Protein AF-A0A5B8UBQ8-F1 (afdb_monomer)

Structure (mmCIF, N/CA/C/O backbone):
data_AF-A0A5B8UBQ8-F1
#
_entry.id   AF-A0A5B8UBQ8-F1
#
loop_
_atom_site.group_PDB
_atom_site.id
_atom_site.type_symbol
_atom_site.label_atom_id
_atom_site.label_alt_id
_atom_site.label_comp_id
_atom_site.label_asym_id
_atom_site.label_entity_id
_atom_site.label_seq_id
_atom_site.pdbx_PDB_ins_code
_atom_site.Cartn_x
_atom_site.Cartn_y
_atom_site.Cartn_z
_atom_site.occupancy
_atom_site.B_iso_or_equiv
_atom_site.auth_seq_id
_atom_site.auth_comp_id
_atom_site.auth_asym_id
_atom_site.auth_atom_id
_atom_site.pdbx_PDB_model_num
ATOM 1 N N . MET A 1 1 ? -2.231 18.089 6.784 1.00 56.22 1 MET A N 1
ATOM 2 C CA . MET A 1 1 ? -1.767 16.690 6.698 1.00 56.22 1 MET A CA 1
ATOM 3 C C . MET A 1 1 ? -2.978 15.831 6.429 1.00 56.22 1 MET A C 1
ATOM 5 O O . MET A 1 1 ? -4.017 16.119 7.015 1.00 56.22 1 MET A O 1
ATOM 9 N N . LEU A 1 2 ? -2.868 14.848 5.535 1.00 73.56 2 LEU A N 1
ATOM 10 C CA . LEU A 1 2 ? -3.878 13.795 5.483 1.00 73.56 2 LEU A CA 1
ATOM 11 C C . LEU A 1 2 ? -3.864 13.076 6.837 1.00 73.56 2 LEU A C 1
ATOM 13 O O . LEU A 1 2 ? -2.796 12.926 7.432 1.00 73.56 2 LEU A O 1
ATOM 17 N N . GLY A 1 3 ? -5.040 12.718 7.347 1.00 85.25 3 GLY A N 1
ATOM 18 C CA . GLY A 1 3 ? -5.133 11.847 8.515 1.00 85.25 3 GLY A CA 1
ATOM 19 C C . GLY A 1 3 ? -4.567 10.450 8.217 1.00 85.25 3 GLY A C 1
ATOM 20 O O . GLY A 1 3 ? -4.077 10.203 7.111 1.00 85.25 3 GLY A O 1
ATOM 21 N N . PRO A 1 4 ? -4.642 9.522 9.182 1.00 91.94 4 PRO A N 1
ATOM 22 C CA . PRO A 1 4 ? -4.200 8.149 8.976 1.00 91.94 4 PRO A CA 1
ATOM 23 C C . PRO A 1 4 ? -4.944 7.517 7.795 1.00 91.94 4 PRO A C 1
ATOM 25 O O . PRO A 1 4 ? -6.136 7.761 7.600 1.00 91.94 4 PRO A O 1
ATOM 28 N N . SER A 1 5 ? -4.251 6.680 7.024 1.00 93.44 5 SER A N 1
ATOM 29 C CA . SER A 1 5 ? -4.902 5.872 5.987 1.00 93.44 5 SER A CA 1
ATOM 30 C C . SER A 1 5 ? -5.742 4.791 6.656 1.00 93.44 5 SER A C 1
ATOM 32 O O . SER A 1 5 ? -5.226 4.079 7.513 1.00 93.44 5 SER A O 1
ATOM 34 N N . VAL A 1 6 ? -7.010 4.638 6.278 1.00 95.50 6 VAL A N 1
ATOM 35 C CA . VAL A 1 6 ? -7.909 3.641 6.880 1.00 95.50 6 VAL A CA 1
ATOM 36 C C . VAL A 1 6 ? -8.274 2.586 5.852 1.00 95.50 6 VAL A C 1
ATOM 38 O O . VAL A 1 6 ? -9.043 2.844 4.940 1.00 95.50 6 VAL A O 1
ATOM 41 N N . LEU A 1 7 ? -7.752 1.375 6.005 1.00 95.50 7 LEU A N 1
ATOM 42 C CA . LEU A 1 7 ? -8.061 0.248 5.138 1.00 95.50 7 LEU A CA 1
ATOM 43 C C . LEU A 1 7 ? -9.090 -0.674 5.799 1.00 95.50 7 LEU A C 1
ATOM 45 O O . LEU A 1 7 ? -8.796 -1.364 6.779 1.00 95.50 7 LEU A O 1
ATOM 49 N N . ARG A 1 8 ? -10.287 -0.713 5.208 1.00 95.75 8 ARG A N 1
ATOM 50 C CA . ARG A 1 8 ? -11.400 -1.563 5.640 1.00 95.75 8 ARG A CA 1
ATOM 51 C C . ARG A 1 8 ? -11.392 -2.882 4.887 1.00 95.75 8 ARG A C 1
ATOM 53 O O . ARG A 1 8 ? -11.353 -2.931 3.659 1.00 95.75 8 ARG A O 1
ATOM 60 N N . LEU A 1 9 ? -11.443 -3.972 5.634 1.00 95.31 9 LEU A N 1
ATOM 61 C CA . LEU A 1 9 ? -11.345 -5.335 5.136 1.00 95.31 9 LEU A CA 1
ATOM 62 C C . LEU A 1 9 ? -12.612 -6.107 5.506 1.00 95.31 9 LEU A C 1
ATOM 64 O O . LEU A 1 9 ? -13.351 -5.744 6.417 1.00 95.31 9 LEU A O 1
ATOM 68 N N . ALA A 1 10 ? -12.919 -7.164 4.757 1.00 94.62 10 ALA A N 1
ATOM 69 C CA . ALA A 1 10 ? -14.226 -7.809 4.896 1.00 94.62 10 ALA A CA 1
ATOM 70 C C . ALA A 1 10 ? -14.426 -8.512 6.249 1.00 94.62 10 ALA A C 1
ATOM 72 O O . ALA A 1 10 ? -15.560 -8.598 6.711 1.00 94.62 10 ALA A O 1
ATOM 73 N N . ASP A 1 11 ? -13.347 -9.024 6.845 1.00 95.62 11 ASP A N 1
ATOM 74 C CA . ASP A 1 11 ? -13.364 -9.884 8.028 1.00 95.62 11 ASP A CA 1
ATOM 75 C C . ASP A 1 11 ? -12.018 -9.812 8.792 1.00 95.62 11 ASP A C 1
ATOM 77 O O . ASP A 1 11 ? -11.018 -9.366 8.213 1.00 95.62 11 ASP A O 1
ATOM 81 N N . PRO A 1 12 ? -11.964 -10.255 10.066 1.00 97.38 12 PRO A N 1
ATOM 82 C CA . PRO A 1 12 ? -10.734 -10.256 10.863 1.00 97.38 12 PRO A CA 1
ATOM 83 C C . PRO A 1 12 ? -9.577 -11.033 10.227 1.00 97.38 12 PRO A C 1
ATOM 85 O O . PRO A 1 12 ? -8.436 -10.583 10.257 1.00 97.38 12 PRO A O 1
ATOM 88 N N . ALA A 1 13 ? -9.858 -12.172 9.587 1.00 96.38 13 ALA A N 1
ATOM 89 C CA . ALA A 1 13 ? -8.813 -12.999 8.991 1.00 96.38 13 ALA A CA 1
ATOM 90 C C . ALA A 1 13 ? -8.113 -12.283 7.823 1.00 96.38 13 ALA A C 1
ATOM 92 O O . ALA A 1 13 ? -6.918 -12.471 7.601 1.00 96.38 13 ALA A O 1
ATOM 93 N N . ARG A 1 14 ? -8.828 -11.435 7.070 1.00 95.44 14 ARG A N 1
ATOM 94 C CA . ARG A 1 14 ? -8.210 -10.547 6.071 1.00 95.44 14 ARG A CA 1
ATOM 95 C C . ARG A 1 14 ? -7.325 -9.487 6.705 1.00 95.44 14 ARG A C 1
ATOM 97 O O . ARG A 1 14 ? -6.279 -9.194 6.136 1.00 95.44 14 ARG A O 1
ATOM 104 N N . VAL A 1 15 ? -7.732 -8.922 7.842 1.00 97.62 15 VAL A N 1
ATOM 105 C CA . VAL A 1 15 ? -6.916 -7.944 8.576 1.00 97.62 15 VAL A CA 1
ATOM 106 C C . VAL A 1 15 ? -5.569 -8.553 8.950 1.00 97.62 15 VAL A C 1
ATOM 108 O O . VAL A 1 15 ? -4.537 -7.960 8.637 1.00 97.62 15 VAL A O 1
ATOM 111 N N . ASP A 1 16 ? -5.570 -9.761 9.513 1.00 97.50 16 ASP A N 1
ATOM 112 C CA . ASP A 1 16 ? -4.331 -10.456 9.869 1.00 97.50 16 ASP A CA 1
ATOM 113 C C . ASP A 1 16 ? -3.487 -10.800 8.628 1.00 97.50 16 ASP A C 1
ATOM 115 O O . ASP A 1 16 ? -2.294 -10.511 8.610 1.00 97.50 16 ASP A O 1
ATOM 119 N N . ARG A 1 17 ? -4.091 -11.289 7.531 1.00 96.25 17 ARG A N 1
ATOM 120 C CA . ARG A 1 17 ? -3.347 -11.562 6.282 1.00 96.25 17 ARG A CA 1
ATOM 121 C C . ARG A 1 17 ? -2.678 -10.322 5.689 1.00 96.25 17 ARG A C 1
ATOM 123 O O . ARG A 1 17 ? -1.547 -10.406 5.213 1.00 96.25 17 ARG A O 1
ATOM 130 N N . VAL A 1 18 ? -3.369 -9.180 5.674 1.00 97.06 18 VAL A N 1
ATOM 131 C CA . VAL A 1 18 ? -2.798 -7.915 5.182 1.00 97.06 18 VAL A CA 1
ATOM 132 C C . VAL A 1 18 ? -1.672 -7.448 6.097 1.00 97.06 18 VAL A C 1
ATOM 134 O O . VAL A 1 18 ? -0.618 -7.055 5.599 1.00 97.06 18 VAL A O 1
ATOM 137 N N . LEU A 1 19 ? -1.863 -7.531 7.417 1.00 98.00 19 LEU A N 1
ATOM 138 C CA . LEU A 1 19 ? -0.825 -7.206 8.390 1.00 98.00 19 LEU A CA 1
ATOM 139 C C . LEU A 1 19 ? 0.425 -8.070 8.176 1.00 98.00 19 LEU A C 1
ATOM 141 O O . LEU A 1 19 ? 1.527 -7.532 8.073 1.00 98.00 19 LEU A O 1
ATOM 145 N N . ASP A 1 20 ? 0.262 -9.385 8.045 1.00 97.00 20 ASP A N 1
ATOM 146 C CA . ASP A 1 20 ? 1.367 -10.317 7.823 1.00 97.00 20 ASP A CA 1
ATOM 147 C C . ASP A 1 20 ? 2.103 -10.028 6.514 1.00 97.00 20 ASP A C 1
ATOM 149 O O . ASP A 1 20 ? 3.336 -10.004 6.496 1.00 97.00 20 ASP A O 1
ATOM 153 N N . ALA A 1 21 ? 1.371 -9.736 5.435 1.00 96.00 21 ALA A N 1
ATOM 154 C CA . ALA A 1 21 ? 1.963 -9.373 4.152 1.00 96.00 21 ALA A CA 1
ATOM 155 C C . ALA A 1 21 ? 2.787 -8.076 4.241 1.00 96.00 21 ALA A C 1
ATOM 157 O O . ALA A 1 21 ? 3.903 -8.025 3.722 1.00 96.00 21 ALA A O 1
ATOM 158 N N . ILE A 1 22 ? 2.289 -7.055 4.951 1.00 97.31 22 ILE A N 1
ATOM 159 C CA . ILE A 1 22 ? 3.035 -5.813 5.202 1.00 97.31 22 ILE A CA 1
ATOM 160 C C . ILE A 1 22 ? 4.299 -6.111 6.017 1.00 97.31 22 ILE A C 1
ATOM 162 O O . ILE A 1 22 ? 5.394 -5.697 5.640 1.00 97.31 22 ILE A O 1
ATOM 166 N N . LEU A 1 23 ? 4.188 -6.858 7.117 1.00 96.88 23 LEU A N 1
ATOM 167 C CA . LEU A 1 23 ? 5.336 -7.169 7.970 1.00 96.88 23 LEU A CA 1
ATOM 168 C C . LEU A 1 23 ? 6.384 -8.029 7.247 1.00 96.88 23 LEU A C 1
ATOM 170 O O . LEU A 1 23 ? 7.581 -7.846 7.479 1.00 96.88 23 LEU A O 1
ATOM 174 N N . ALA A 1 24 ? 5.962 -8.951 6.380 1.00 94.94 24 ALA A N 1
ATOM 175 C CA . ALA A 1 24 ? 6.855 -9.743 5.541 1.00 94.94 24 ALA A CA 1
ATOM 176 C C . ALA A 1 24 ? 7.592 -8.866 4.516 1.00 94.94 24 ALA A C 1
ATOM 178 O O . ALA A 1 24 ? 8.810 -8.990 4.371 1.00 94.94 24 ALA A O 1
ATOM 179 N N . ASP A 1 25 ? 6.884 -7.932 3.872 1.00 95.62 25 ASP A N 1
ATOM 180 C CA . ASP A 1 25 ? 7.473 -6.943 2.967 1.00 95.62 25 ASP A CA 1
ATOM 181 C C . ASP A 1 25 ? 8.546 -6.100 3.678 1.00 95.62 25 ASP A C 1
ATOM 183 O O . ASP A 1 25 ? 9.685 -6.015 3.211 1.00 95.62 25 ASP A O 1
ATOM 187 N N . ARG A 1 26 ? 8.253 -5.576 4.878 1.00 95.19 26 ARG A N 1
ATOM 188 C CA . ARG A 1 26 ? 9.229 -4.799 5.667 1.00 95.19 26 ARG A CA 1
ATOM 189 C C . ARG A 1 26 ? 10.459 -5.613 6.059 1.00 95.19 26 ARG A C 1
ATOM 191 O O . ARG A 1 26 ? 11.580 -5.129 5.891 1.00 95.19 26 ARG A O 1
ATOM 198 N N . ARG A 1 27 ? 10.270 -6.853 6.531 1.00 95.06 27 ARG A N 1
ATOM 199 C CA . ARG A 1 27 ? 11.381 -7.764 6.868 1.00 95.06 27 ARG A CA 1
ATOM 200 C C . ARG A 1 27 ? 12.273 -8.028 5.662 1.00 95.06 27 ARG A C 1
ATOM 202 O O . ARG A 1 27 ? 13.492 -8.017 5.802 1.00 95.06 27 ARG A O 1
ATOM 209 N N . ARG A 1 28 ? 11.678 -8.240 4.486 1.00 93.19 28 ARG A N 1
ATOM 210 C CA . ARG A 1 28 ? 12.416 -8.470 3.240 1.00 93.19 28 ARG A CA 1
ATOM 211 C C . ARG A 1 28 ? 13.191 -7.229 2.805 1.00 93.19 28 ARG A C 1
ATOM 213 O O . ARG A 1 28 ? 14.340 -7.350 2.391 1.00 93.19 28 ARG A O 1
ATOM 220 N N . ALA A 1 29 ? 12.574 -6.055 2.894 1.00 92.06 29 ALA A N 1
ATOM 221 C CA . ALA A 1 29 ? 13.181 -4.809 2.450 1.00 92.06 29 ALA A CA 1
ATOM 222 C C . ALA A 1 29 ? 14.359 -4.377 3.329 1.00 92.06 29 ALA A C 1
ATOM 224 O O . ALA A 1 29 ? 15.362 -3.885 2.810 1.00 92.06 29 ALA A O 1
ATOM 225 N N . ARG A 1 30 ? 14.223 -4.520 4.655 1.00 90.69 30 ARG A N 1
ATOM 226 C CA . ARG A 1 30 ? 15.191 -4.020 5.641 1.00 90.69 30 ARG A CA 1
ATOM 227 C C . ARG A 1 30 ? 15.284 -4.938 6.875 1.00 90.69 30 ARG A C 1
ATOM 229 O O . ARG A 1 30 ? 14.778 -4.574 7.936 1.00 90.69 30 ARG A O 1
ATOM 236 N N . PRO A 1 31 ? 15.984 -6.086 6.792 1.00 89.50 31 PRO A N 1
ATOM 237 C CA . PRO A 1 31 ? 16.048 -7.068 7.884 1.00 89.50 31 PRO A CA 1
ATOM 238 C C . PRO A 1 31 ? 16.602 -6.528 9.212 1.00 89.50 31 PRO A C 1
ATOM 240 O O . PRO A 1 31 ? 16.264 -7.042 10.272 1.00 89.50 31 PRO A O 1
ATOM 243 N N . ALA A 1 32 ? 17.462 -5.505 9.155 1.00 89.62 32 ALA A N 1
ATOM 244 C CA . ALA A 1 32 ? 18.087 -4.894 10.327 1.00 89.62 32 ALA A CA 1
ATOM 245 C C . ALA A 1 32 ? 17.299 -3.703 10.906 1.00 89.62 32 ALA A C 1
ATOM 247 O O . ALA A 1 32 ? 17.667 -3.186 11.960 1.00 89.62 32 ALA A O 1
ATOM 248 N N . HIS A 1 33 ? 16.246 -3.234 10.228 1.00 87.50 33 HIS A N 1
ATOM 249 C CA . HIS A 1 33 ? 15.460 -2.100 10.710 1.00 87.50 33 HIS A CA 1
ATOM 250 C C . HIS A 1 33 ? 14.333 -2.558 11.642 1.00 87.50 33 HIS A C 1
ATOM 252 O O . HIS A 1 33 ? 13.772 -3.638 11.448 1.00 87.50 33 HIS A O 1
ATOM 258 N N . PRO A 1 34 ? 13.944 -1.718 12.620 1.00 91.88 34 PRO A N 1
ATOM 259 C CA . PRO A 1 34 ? 12.741 -1.955 13.399 1.00 91.88 34 PRO A CA 1
ATOM 260 C C . PRO A 1 34 ? 11.520 -2.098 12.489 1.00 91.88 34 PRO A C 1
ATOM 262 O O . PRO A 1 34 ? 11.338 -1.322 11.547 1.00 91.88 34 PRO A O 1
ATOM 265 N N . LEU A 1 35 ? 10.680 -3.083 12.797 1.00 95.19 35 LEU A N 1
ATOM 266 C CA . LEU A 1 35 ? 9.386 -3.256 12.147 1.00 95.19 35 LEU A CA 1
ATOM 267 C C . LEU A 1 35 ? 8.414 -2.133 12.536 1.00 95.19 35 LEU A C 1
ATOM 269 O O . LEU A 1 35 ? 8.645 -1.443 13.536 1.00 95.19 35 LEU A O 1
ATOM 273 N N . PRO A 1 36 ? 7.321 -1.957 11.769 1.00 95.56 36 PRO A N 1
ATOM 274 C CA . PRO A 1 36 ? 6.241 -1.063 12.155 1.00 95.56 36 PRO A CA 1
ATOM 275 C C . PRO A 1 36 ? 5.769 -1.355 13.575 1.00 95.56 36 PRO A C 1
ATOM 277 O O . PRO A 1 36 ? 5.657 -2.514 13.984 1.00 95.56 36 PRO A O 1
ATOM 280 N N . VAL A 1 37 ? 5.468 -0.298 14.322 1.00 96.75 37 VAL A N 1
ATOM 281 C CA . VAL A 1 37 ? 4.839 -0.462 15.627 1.00 96.75 37 VAL A CA 1
ATOM 282 C C . VAL A 1 37 ? 3.381 -0.829 15.398 1.00 96.75 37 VAL A C 1
ATOM 284 O O . VAL A 1 37 ? 2.644 -0.067 14.779 1.00 96.75 37 VAL A O 1
ATOM 287 N N . VAL A 1 38 ? 2.968 -1.995 15.894 1.00 96.56 38 VAL A N 1
ATOM 288 C CA . VAL A 1 38 ? 1.590 -2.479 15.770 1.00 96.56 38 VAL A CA 1
ATOM 289 C C . VAL A 1 38 ? 0.845 -2.234 17.077 1.00 96.56 38 VAL A C 1
ATOM 291 O O . VAL A 1 38 ? 1.300 -2.643 18.143 1.00 96.56 38 VAL A O 1
ATOM 294 N N . VAL A 1 39 ? -0.311 -1.579 16.992 1.00 95.50 39 VAL A N 1
ATOM 295 C CA . VAL A 1 39 ? -1.204 -1.305 18.121 1.00 95.50 39 VAL A CA 1
ATOM 296 C C . VAL A 1 39 ? -2.549 -1.968 17.859 1.00 95.50 39 VAL A C 1
ATOM 298 O O . VAL A 1 39 ? -3.286 -1.543 16.973 1.00 95.50 39 VAL A O 1
ATOM 301 N N . ARG A 1 40 ? -2.890 -2.996 18.638 1.00 95.81 40 ARG A N 1
ATOM 302 C CA . ARG A 1 40 ? -4.233 -3.591 18.635 1.00 95.81 40 ARG A CA 1
ATOM 303 C C . ARG A 1 40 ? -5.130 -2.830 19.611 1.00 95.81 40 ARG A C 1
ATOM 305 O O . ARG A 1 40 ? -4.713 -2.541 20.734 1.00 95.81 40 ARG A O 1
ATOM 312 N N . LEU A 1 41 ? -6.330 -2.462 19.160 1.00 93.56 41 LEU A N 1
ATOM 313 C CA . LEU A 1 41 ? -7.315 -1.768 19.989 1.00 93.56 41 LEU A CA 1
ATOM 314 C C . LEU A 1 41 ? -8.154 -2.759 20.797 1.00 93.56 41 LEU A C 1
ATOM 316 O O . LEU A 1 41 ? -8.756 -3.691 20.248 1.00 93.56 41 LEU A O 1
ATOM 320 N N . ASP A 1 42 ? -8.264 -2.497 22.096 1.00 92.06 42 ASP A N 1
ATOM 321 C CA . ASP A 1 42 ? -9.282 -3.116 22.935 1.00 92.06 42 ASP A CA 1
ATOM 322 C C . ASP A 1 42 ? -10.663 -2.435 22.729 1.00 92.06 42 ASP A C 1
ATOM 324 O O . ASP A 1 42 ? -10.756 -1.384 22.081 1.00 92.06 42 ASP A O 1
ATOM 328 N N . PRO A 1 43 ? -11.767 -2.995 23.266 1.00 91.25 43 PRO A N 1
ATOM 329 C CA . PRO A 1 43 ? -13.099 -2.393 23.130 1.00 91.25 43 PRO A CA 1
ATOM 330 C C . PRO A 1 43 ? -13.241 -1.016 23.804 1.00 91.25 43 PRO A C 1
ATOM 332 O O . PRO A 1 43 ? -14.208 -0.301 23.557 1.00 91.25 43 PRO A O 1
ATOM 335 N N . ARG A 1 44 ? -12.306 -0.632 24.681 1.00 87.75 44 ARG A N 1
ATOM 336 C CA . ARG A 1 44 ? -12.284 0.664 25.375 1.00 87.75 44 ARG A CA 1
ATOM 337 C C . ARG A 1 44 ? -11.476 1.714 24.606 1.00 87.75 44 ARG A C 1
ATOM 339 O O . ARG A 1 44 ? -11.407 2.857 25.050 1.00 87.75 44 ARG A O 1
ATOM 346 N N . GLY A 1 45 ? -10.860 1.346 23.480 1.00 81.69 45 GLY A N 1
ATOM 347 C CA . GLY A 1 45 ? -9.972 2.218 22.709 1.00 81.69 45 GLY A CA 1
ATOM 348 C C . GLY A 1 45 ? -8.630 2.454 23.383 1.00 81.69 45 GLY A C 1
ATOM 349 O O . GLY A 1 45 ? -7.890 3.356 22.986 1.00 81.69 45 GLY A O 1
ATOM 350 N N . VAL A 1 46 ? -8.310 1.643 24.389 1.00 81.25 46 VAL A N 1
ATOM 351 C CA . VAL A 1 46 ? -7.000 1.629 25.015 1.00 81.25 46 VAL A CA 1
ATOM 352 C C . VAL A 1 46 ? -6.147 0.616 24.249 1.00 81.25 46 VAL A C 1
ATOM 354 O O . VAL A 1 46 ? -6.617 -0.475 23.914 1.00 81.25 46 VAL A O 1
ATOM 357 N N . PRO A 1 47 ? -4.895 0.962 23.916 1.00 83.12 47 PRO A N 1
ATOM 358 C CA . PRO A 1 47 ? -3.952 -0.027 23.422 1.00 83.12 47 PRO A CA 1
ATOM 359 C C . PRO A 1 47 ? -3.858 -1.218 24.384 1.00 83.12 47 PRO A C 1
ATOM 361 O O . PRO A 1 47 ? -3.830 -1.021 25.600 1.00 83.12 47 PRO A O 1
ATOM 364 N N . GLU A 1 48 ? -3.791 -2.441 23.856 1.00 82.88 48 GLU A N 1
ATOM 365 C CA . GLU A 1 48 ? -3.660 -3.641 24.692 1.00 82.88 48 GLU A CA 1
ATOM 366 C C . GLU A 1 48 ? -2.476 -3.540 25.685 1.00 82.88 48 GLU A C 1
ATOM 368 O O . GLU A 1 48 ? -1.477 -2.866 25.400 1.00 82.88 48 GLU A O 1
ATOM 373 N N . PRO A 1 49 ? -2.551 -4.193 26.864 1.00 78.81 49 PRO A N 1
ATOM 374 C CA . PRO A 1 49 ? -1.471 -4.168 27.847 1.00 78.81 49 PRO A CA 1
ATOM 375 C C . PRO A 1 49 ? -0.108 -4.504 27.226 1.00 78.81 49 PRO A C 1
ATOM 377 O O . PRO A 1 49 ? 0.042 -5.507 26.535 1.00 78.81 49 PRO A O 1
ATOM 380 N N . GLY A 1 50 ? 0.896 -3.661 27.486 1.00 82.69 50 GLY A N 1
ATOM 381 C CA . GLY A 1 50 ? 2.224 -3.773 26.869 1.00 82.69 50 GLY A CA 1
ATOM 382 C C . GLY A 1 50 ? 2.408 -2.933 25.601 1.00 82.69 50 GLY A C 1
ATOM 383 O O . GLY A 1 50 ? 3.512 -2.892 25.057 1.00 82.69 50 GLY A O 1
ATOM 384 N N . ALA A 1 51 ? 1.374 -2.218 25.152 1.00 84.50 51 ALA A N 1
ATOM 385 C CA . ALA A 1 51 ? 1.505 -1.282 24.050 1.00 84.50 51 ALA A CA 1
ATOM 386 C C . ALA A 1 51 ? 2.529 -0.164 24.337 1.00 84.50 51 ALA A C 1
ATOM 388 O O . ALA A 1 51 ? 2.674 0.289 25.480 1.00 84.50 51 ALA A O 1
ATOM 389 N N . PRO A 1 52 ? 3.224 0.340 23.302 1.00 90.19 52 PRO A N 1
ATOM 390 C CA . PRO A 1 52 ? 4.190 1.416 23.470 1.00 90.19 52 PRO A CA 1
ATOM 391 C C . PRO A 1 52 ? 3.548 2.709 23.983 1.00 90.19 52 PRO A C 1
ATOM 393 O O . PRO A 1 52 ? 2.434 3.070 23.608 1.00 90.19 52 PRO A O 1
ATOM 396 N N . SER A 1 53 ? 4.297 3.455 24.800 1.00 92.69 53 SER A N 1
ATOM 397 C CA . SER A 1 53 ? 3.878 4.790 25.256 1.00 92.69 53 SER A CA 1
ATOM 398 C C . SER A 1 53 ? 3.575 5.736 24.078 1.00 92.69 53 SER A C 1
ATOM 400 O O . SER A 1 53 ? 4.210 5.603 23.028 1.00 92.69 53 SER A O 1
ATOM 402 N N . PRO A 1 54 ? 2.728 6.772 24.246 1.00 92.81 54 PRO A N 1
ATOM 403 C CA . PRO A 1 54 ? 2.469 7.764 23.195 1.00 92.81 54 PRO A CA 1
ATOM 404 C C . PRO A 1 54 ? 3.745 8.392 22.614 1.00 92.81 54 PRO A C 1
ATOM 406 O O . PRO A 1 54 ? 3.856 8.599 21.409 1.00 92.81 54 PRO A O 1
ATOM 409 N N . LYS A 1 55 ? 4.767 8.615 23.451 1.00 94.12 55 LYS A N 1
ATOM 410 C CA . LYS A 1 55 ? 6.083 9.106 23.016 1.00 94.12 55 LYS A CA 1
ATOM 411 C C . LYS A 1 55 ? 6.824 8.109 22.121 1.00 94.12 55 LYS A C 1
ATOM 413 O O . LYS A 1 55 ? 7.542 8.528 21.219 1.00 94.12 55 LYS A O 1
ATOM 418 N N . ALA A 1 56 ? 6.695 6.810 22.387 1.00 94.12 56 ALA A N 1
ATOM 419 C CA . ALA A 1 56 ? 7.266 5.768 21.540 1.00 94.12 56 ALA A CA 1
ATOM 420 C C . ALA A 1 56 ? 6.498 5.655 20.216 1.00 94.12 56 ALA A C 1
ATOM 422 O O . ALA A 1 56 ? 7.135 5.595 19.171 1.00 94.12 56 ALA A O 1
ATOM 423 N N . LEU A 1 57 ? 5.162 5.734 20.251 1.00 94.88 57 LEU A N 1
ATOM 424 C CA . LEU A 1 57 ? 4.322 5.778 19.049 1.00 94.88 57 LEU A CA 1
ATOM 425 C C . LEU A 1 57 ? 4.679 6.975 18.156 1.00 94.88 57 LEU A C 1
ATOM 427 O O . LEU A 1 57 ? 4.890 6.806 16.965 1.00 94.88 57 LEU A O 1
ATOM 431 N N . ALA A 1 58 ? 4.848 8.168 18.733 1.00 94.69 58 ALA A N 1
ATOM 432 C CA . ALA A 1 58 ? 5.208 9.378 17.988 1.00 94.69 58 ALA A CA 1
ATOM 433 C C . ALA A 1 58 ? 6.623 9.337 17.380 1.00 94.69 58 ALA A C 1
ATOM 435 O O . ALA A 1 58 ? 6.943 10.130 16.499 1.00 94.69 58 ALA A O 1
ATOM 436 N N . ARG A 1 59 ? 7.491 8.451 17.882 1.00 95.06 59 ARG A N 1
ATOM 437 C CA . ARG A 1 59 ? 8.856 8.232 17.378 1.00 95.06 59 ARG A CA 1
ATOM 438 C C . ARG A 1 59 ? 8.952 7.054 16.417 1.00 95.06 59 ARG A C 1
ATOM 440 O O . ARG A 1 59 ? 10.020 6.854 15.838 1.00 95.06 59 ARG A O 1
ATOM 447 N N . ALA A 1 60 ? 7.895 6.254 16.296 1.00 94.50 60 ALA A N 1
ATOM 448 C CA . ALA A 1 60 ? 7.863 5.163 15.345 1.00 94.50 60 ALA A CA 1
ATOM 449 C C . ALA A 1 60 ? 8.024 5.728 13.927 1.00 94.50 60 ALA A C 1
ATOM 451 O O . ALA A 1 60 ? 7.586 6.834 13.624 1.00 94.50 60 ALA A O 1
ATOM 452 N N . ARG A 1 61 ? 8.702 4.976 13.057 1.00 91.88 61 ARG A N 1
ATOM 453 C CA . ARG A 1 61 ? 8.789 5.332 11.633 1.00 91.88 61 ARG A CA 1
ATOM 454 C C . ARG A 1 61 ? 7.461 5.066 10.930 1.00 91.88 61 ARG A C 1
ATOM 456 O O . ARG A 1 61 ? 7.054 5.844 10.079 1.00 91.88 61 ARG A O 1
ATOM 463 N N . GLU A 1 62 ? 6.830 3.956 11.289 1.00 94.81 62 GLU A N 1
ATOM 464 C CA . GLU A 1 62 ? 5.577 3.462 10.732 1.00 94.81 62 GLU A CA 1
ATOM 465 C C . GLU A 1 62 ? 4.725 2.937 11.888 1.00 94.81 62 GLU A C 1
ATOM 467 O O . GLU A 1 62 ? 5.238 2.264 12.793 1.00 94.81 62 GLU A O 1
ATOM 472 N N . LEU A 1 63 ? 3.437 3.267 11.858 1.00 96.50 63 LEU A N 1
ATOM 473 C CA . LEU A 1 63 ? 2.470 2.906 12.885 1.00 96.50 63 LEU A CA 1
ATOM 474 C C . LEU A 1 63 ? 1.302 2.185 12.223 1.00 96.50 63 LEU A C 1
ATOM 476 O O . LEU A 1 63 ? 0.653 2.742 11.341 1.00 96.50 63 LEU A O 1
ATOM 480 N N . ILE A 1 64 ? 1.016 0.965 12.668 1.00 97.56 64 ILE A N 1
ATOM 481 C CA . ILE A 1 64 ? -0.138 0.197 12.207 1.00 97.56 64 ILE A CA 1
ATOM 482 C C . ILE A 1 64 ? -1.097 0.015 13.377 1.00 97.56 64 ILE A C 1
ATOM 484 O O . ILE A 1 64 ? -0.759 -0.615 14.376 1.00 97.56 64 ILE A O 1
ATOM 488 N N . VAL A 1 65 ? -2.304 0.554 13.258 1.00 97.19 65 VAL A N 1
ATOM 489 C CA . VAL A 1 65 ? -3.387 0.330 14.218 1.00 97.19 65 VAL A CA 1
ATOM 490 C C . VAL A 1 65 ? -4.290 -0.771 13.686 1.00 97.19 65 VAL A C 1
ATOM 492 O O . VAL A 1 65 ? -4.665 -0.747 12.520 1.00 97.19 65 VAL A O 1
ATOM 495 N N . VAL A 1 66 ? -4.657 -1.727 14.531 1.00 97.75 66 VAL A N 1
ATOM 496 C CA . VAL A 1 66 ? -5.479 -2.880 14.162 1.00 97.75 66 VAL A CA 1
ATOM 497 C C . VAL A 1 66 ? -6.725 -2.923 15.039 1.00 97.75 66 VAL A C 1
ATOM 499 O O . VAL A 1 66 ? -6.627 -2.928 16.267 1.00 97.75 66 VAL A O 1
ATOM 502 N N . ALA A 1 67 ? -7.899 -2.984 14.413 1.00 97.25 67 ALA A N 1
ATOM 503 C CA . ALA A 1 67 ? -9.185 -3.070 15.099 1.00 97.25 67 ALA A CA 1
ATOM 504 C C . ALA A 1 67 ? -10.103 -4.078 14.397 1.00 97.25 67 ALA A C 1
ATOM 506 O O . ALA A 1 67 ? -10.424 -3.917 13.226 1.00 97.25 67 ALA A O 1
ATOM 507 N N . THR A 1 68 ? -10.536 -5.122 15.101 1.00 97.69 68 THR A N 1
ATOM 508 C CA . THR A 1 68 ? -11.423 -6.158 14.541 1.00 97.69 68 THR A CA 1
ATOM 509 C C . THR A 1 68 ? -12.570 -6.443 15.496 1.00 97.69 68 THR A C 1
ATOM 511 O O . THR A 1 68 ? -12.378 -6.379 16.710 1.00 97.69 68 THR A O 1
ATOM 514 N N . GLY A 1 69 ? -13.748 -6.753 14.957 1.00 97.81 69 GLY A N 1
ATOM 515 C CA . GLY A 1 69 ? -14.947 -7.029 15.744 1.00 97.81 69 GLY A CA 1
ATOM 516 C C . GLY A 1 69 ? -15.780 -5.789 16.085 1.00 97.81 69 GLY A C 1
ATOM 517 O O . GLY A 1 69 ? -15.288 -4.668 16.207 1.00 97.81 69 GLY A O 1
ATOM 518 N N . ALA A 1 70 ? -17.089 -6.003 16.239 1.00 97.44 70 ALA A N 1
ATOM 519 C CA . ALA A 1 70 ? -18.073 -4.930 16.409 1.00 97.44 70 ALA A CA 1
ATOM 520 C C . ALA A 1 70 ? -17.908 -4.144 17.719 1.00 97.44 70 ALA A C 1
ATOM 522 O O . ALA A 1 70 ? -18.210 -2.955 17.777 1.00 97.44 70 ALA A O 1
ATOM 523 N N . ASP A 1 71 ? -17.400 -4.783 18.770 1.00 96.75 71 ASP A N 1
ATOM 524 C CA . ASP A 1 71 ? -17.168 -4.145 20.066 1.00 96.75 71 ASP A CA 1
ATOM 525 C C . ASP A 1 71 ? -15.992 -3.150 20.052 1.00 96.75 71 ASP A C 1
ATOM 527 O O . ASP A 1 71 ? -15.851 -2.364 20.984 1.00 96.75 71 ASP A O 1
ATOM 531 N N . ARG A 1 72 ? -15.192 -3.111 18.975 1.00 96.88 72 ARG A N 1
ATOM 532 C CA . ARG A 1 72 ? -14.158 -2.086 18.743 1.00 96.88 72 ARG A CA 1
ATOM 533 C C . ARG A 1 72 ? -14.674 -0.864 17.981 1.00 96.88 72 ARG A C 1
ATOM 535 O O . ARG A 1 72 ? -13.919 0.092 17.815 1.00 96.88 72 ARG A O 1
ATOM 542 N N . ALA A 1 73 ? -15.923 -0.853 17.512 1.00 96.50 73 ALA A N 1
ATOM 543 C CA . ALA A 1 73 ? -16.386 0.190 16.599 1.00 96.50 73 ALA A CA 1
ATOM 544 C C . ALA A 1 73 ? -16.421 1.593 17.228 1.00 96.50 73 ALA A C 1
ATOM 546 O O . ALA A 1 73 ? -15.962 2.558 16.615 1.00 96.50 73 ALA A O 1
ATOM 547 N N . GLU A 1 74 ? -16.895 1.706 18.471 1.00 95.25 74 GLU A N 1
ATOM 548 C CA . GLU A 1 74 ? -16.889 2.977 19.213 1.00 95.25 74 GLU A CA 1
ATOM 549 C C . GLU A 1 74 ? -15.465 3.455 19.500 1.00 95.25 74 GLU A C 1
ATOM 551 O O . GLU A 1 74 ? -15.131 4.616 19.281 1.00 95.25 74 GLU A O 1
ATOM 556 N N . ALA A 1 75 ? -14.604 2.537 19.942 1.00 94.50 75 ALA A N 1
ATOM 557 C CA . ALA A 1 75 ? -13.198 2.797 20.213 1.00 94.50 75 ALA A CA 1
ATOM 558 C C . ALA A 1 75 ? -12.457 3.318 18.974 1.00 94.50 75 ALA A C 1
ATOM 560 O O . ALA A 1 75 ? -11.730 4.309 19.049 1.00 94.50 75 ALA A O 1
ATOM 561 N N . LEU A 1 76 ? -12.669 2.679 17.822 1.00 96.12 76 LEU A N 1
ATOM 562 C CA . LEU A 1 76 ? -12.062 3.080 16.560 1.00 96.12 76 LEU A CA 1
ATOM 563 C C . LEU A 1 76 ? -12.576 4.448 16.093 1.00 96.12 76 LEU A C 1
ATOM 565 O O . LEU A 1 76 ? -11.781 5.304 15.704 1.00 96.12 76 LEU A O 1
ATOM 569 N N . HIS A 1 77 ? -13.887 4.687 16.172 1.00 95.44 77 HIS A N 1
ATOM 570 C CA . HIS A 1 77 ? -14.466 5.991 15.850 1.00 95.44 77 HIS A CA 1
ATOM 571 C C . HIS A 1 77 ? -13.922 7.092 16.770 1.00 95.44 77 HIS A C 1
ATOM 573 O O . HIS A 1 77 ? -13.475 8.139 16.298 1.00 95.44 77 HIS A O 1
ATOM 579 N N . ALA A 1 78 ? -13.866 6.841 18.080 1.00 93.75 78 ALA A N 1
ATOM 580 C CA . ALA A 1 78 ? -13.289 7.766 19.046 1.00 93.75 78 ALA A CA 1
ATOM 581 C C . ALA A 1 78 ? -11.802 8.027 18.769 1.00 93.75 78 ALA A C 1
ATOM 583 O O . ALA A 1 78 ? -11.370 9.175 18.856 1.00 93.75 78 ALA A O 1
ATOM 584 N N . LEU A 1 79 ? -11.029 7.012 18.366 1.00 94.69 79 LEU A N 1
ATOM 585 C CA . LEU A 1 79 ? -9.623 7.158 17.987 1.00 94.69 79 LEU A CA 1
ATOM 586 C C . LEU A 1 79 ? -9.447 8.062 16.762 1.00 94.69 79 LEU A C 1
ATOM 588 O O . LEU A 1 79 ? -8.516 8.862 16.749 1.00 94.69 79 LEU A O 1
ATOM 592 N N . LEU A 1 80 ? -10.333 7.997 15.767 1.00 94.56 80 LEU A N 1
ATOM 593 C CA . LEU A 1 80 ? -10.166 8.705 14.489 1.00 94.56 80 LEU A CA 1
ATOM 594 C C . LEU A 1 80 ? -10.860 10.072 14.427 1.00 94.56 80 LEU A C 1
ATOM 596 O O . LEU A 1 80 ? -10.292 11.003 13.861 1.00 94.56 80 LEU A O 1
ATOM 600 N N . ALA A 1 81 ? -12.036 10.215 15.041 1.00 92.31 81 ALA A N 1
ATOM 601 C CA . ALA A 1 81 ? -12.894 11.396 14.903 1.00 92.31 81 ALA A CA 1
ATOM 602 C C . ALA A 1 81 ? -13.325 12.035 16.239 1.00 92.31 81 ALA A C 1
ATOM 604 O O . ALA A 1 81 ? -13.692 13.208 16.263 1.00 92.31 81 ALA A O 1
ATOM 605 N N . GLY A 1 82 ? -13.268 11.304 17.358 1.00 87.31 82 GLY A N 1
ATOM 606 C CA . GLY A 1 82 ? -13.737 11.792 18.664 1.00 87.31 82 GLY A CA 1
ATOM 607 C C . GLY A 1 82 ? -12.779 12.749 19.400 1.00 87.31 82 GLY A C 1
ATOM 608 O O . GLY A 1 82 ? -11.659 12.998 18.937 1.00 87.31 82 GLY A O 1
ATOM 609 N N . PRO A 1 83 ? -13.164 13.269 20.583 1.00 79.81 83 PRO A N 1
ATOM 610 C CA . PRO A 1 83 ? -12.237 13.948 21.491 1.00 79.81 83 PRO A CA 1
ATOM 611 C C . PRO A 1 83 ? -11.145 12.955 21.916 1.00 79.81 83 PRO A C 1
ATOM 613 O O . PRO A 1 83 ? -11.407 11.964 22.592 1.00 79.81 83 PRO A O 1
ATOM 616 N N . GLY A 1 84 ? -9.928 13.167 21.415 1.00 69.94 84 GLY A N 1
ATOM 617 C CA . GLY A 1 84 ? -8.845 12.198 21.523 1.00 69.94 84 GLY A CA 1
ATOM 618 C C . GLY A 1 84 ? -8.070 12.312 22.835 1.00 69.94 84 GLY A C 1
ATOM 619 O O . GLY A 1 84 ? -7.769 13.414 23.281 1.00 69.94 84 GLY A O 1
ATOM 620 N N . GLY A 1 85 ? -7.688 11.171 23.415 1.00 85.81 85 GLY A N 1
ATOM 621 C CA . GLY A 1 85 ? -6.570 11.108 24.362 1.00 85.81 85 GLY A CA 1
ATOM 622 C C . GLY A 1 85 ? -5.214 11.165 23.644 1.00 85.81 85 GLY A C 1
ATOM 623 O O . GLY A 1 85 ? -5.154 11.236 22.414 1.00 85.81 85 GLY A 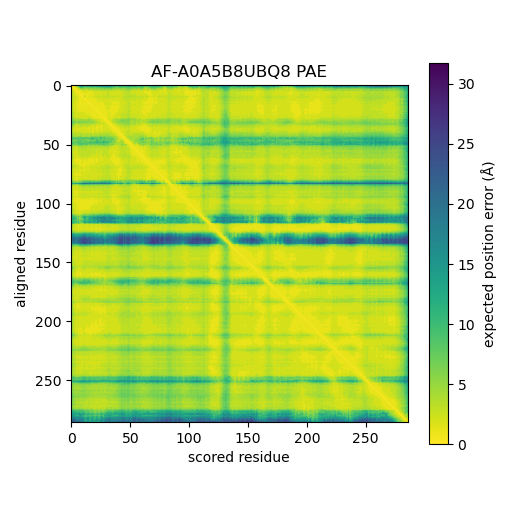O 1
ATOM 624 N N . ASP A 1 86 ? -4.112 11.071 24.389 1.00 90.19 86 ASP A N 1
ATOM 625 C CA . ASP A 1 86 ? -2.750 11.180 23.836 1.00 90.19 86 ASP A CA 1
ATOM 626 C C . ASP A 1 86 ? -2.490 10.216 22.668 1.00 90.19 86 ASP A C 1
ATOM 628 O O . ASP A 1 86 ? -1.916 10.605 21.653 1.00 90.19 86 ASP A O 1
ATOM 632 N N . VAL A 1 87 ? -2.961 8.969 22.773 1.00 90.69 87 VAL A N 1
ATOM 633 C CA . VAL A 1 87 ? -2.815 7.959 21.710 1.00 90.69 87 VAL A CA 1
ATOM 634 C C . VAL A 1 87 ? -3.555 8.375 20.440 1.00 90.69 87 VAL A C 1
ATOM 636 O O . VAL A 1 87 ? -2.985 8.295 19.356 1.00 90.69 87 VAL A O 1
ATOM 639 N N . ALA A 1 88 ? -4.793 8.858 20.560 1.00 93.06 88 ALA A N 1
ATOM 640 C CA . ALA A 1 88 ? -5.578 9.321 19.417 1.00 93.06 88 ALA A CA 1
ATOM 641 C C . ALA A 1 88 ? -4.909 10.516 18.731 1.00 93.06 88 ALA A C 1
ATOM 643 O O . ALA A 1 88 ? -4.797 10.544 17.507 1.00 93.06 88 ALA A O 1
ATOM 644 N N . THR A 1 89 ? -4.396 11.464 19.517 1.00 93.50 89 THR A N 1
ATOM 645 C CA . THR A 1 89 ? -3.636 12.608 19.002 1.00 93.50 89 THR A CA 1
ATOM 646 C C . THR A 1 89 ? -2.400 12.151 18.233 1.00 93.50 89 THR A C 1
ATOM 648 O O . THR A 1 89 ? -2.170 12.619 17.120 1.00 93.50 89 THR A O 1
ATOM 651 N N . VAL A 1 90 ? -1.636 11.199 18.780 1.00 94.75 90 VAL A N 1
ATOM 652 C CA . VAL A 1 90 ? -0.456 10.652 18.101 1.00 94.75 90 VAL A CA 1
ATOM 653 C C . VAL A 1 90 ? -0.842 9.926 16.817 1.00 94.75 90 VAL A C 1
ATOM 655 O O . VAL A 1 90 ? -0.271 10.237 15.781 1.00 94.75 90 VAL A O 1
ATOM 658 N N . VAL A 1 91 ? -1.822 9.019 16.846 1.00 94.31 91 VAL A N 1
ATOM 659 C CA . VAL A 1 91 ? -2.265 8.273 15.654 1.00 94.31 91 VAL A CA 1
ATOM 660 C C . VAL A 1 91 ? -2.714 9.225 14.544 1.00 94.31 91 VAL A C 1
ATOM 662 O O . VAL A 1 91 ? -2.307 9.057 13.399 1.00 94.31 91 VAL A O 1
ATOM 665 N N . ARG A 1 92 ? -3.503 10.256 14.870 1.00 93.94 92 ARG A N 1
ATOM 666 C CA . ARG A 1 92 ? -3.995 11.232 13.881 1.00 93.94 92 ARG A CA 1
ATOM 667 C C . ARG A 1 92 ? -2.898 12.118 13.301 1.00 93.94 92 ARG A C 1
ATOM 669 O O . ARG A 1 92 ? -3.010 12.553 12.159 1.00 93.94 92 ARG A O 1
ATOM 676 N N . ALA A 1 93 ? -1.876 12.422 14.098 1.00 93.75 93 ALA A N 1
ATOM 677 C CA . ALA A 1 93 ? -0.754 13.260 13.693 1.00 93.75 93 ALA A CA 1
ATOM 678 C C . ALA A 1 93 ? 0.406 12.460 13.077 1.00 93.75 93 ALA A C 1
ATOM 680 O O . ALA A 1 93 ? 1.353 13.059 12.567 1.00 93.75 93 ALA A O 1
ATOM 681 N N . HIS A 1 94 ? 0.373 11.130 13.137 1.00 93.81 94 HIS A N 1
ATOM 682 C CA . HIS A 1 94 ? 1.478 10.307 12.674 1.00 93.81 94 HIS A CA 1
ATOM 683 C C . HIS A 1 94 ? 1.476 10.235 11.135 1.00 93.81 94 HIS A C 1
ATOM 685 O O . HIS A 1 94 ? 0.494 9.783 10.546 1.00 93.81 94 HIS A O 1
ATOM 691 N N . PRO A 1 95 ? 2.566 10.651 10.461 1.00 90.12 95 PRO A N 1
ATOM 692 C CA . PRO A 1 95 ? 2.584 10.823 9.005 1.00 90.12 95 PRO A CA 1
ATOM 693 C C . PRO A 1 95 ? 2.448 9.509 8.228 1.00 90.12 95 PRO A C 1
ATOM 695 O O . PRO A 1 95 ? 1.930 9.509 7.121 1.00 90.12 95 PRO A O 1
ATOM 698 N N . GLU A 1 96 ? 2.898 8.402 8.819 1.00 92.50 96 GLU A N 1
ATOM 699 C CA . GLU A 1 96 ? 2.885 7.066 8.208 1.00 92.50 96 GLU A CA 1
ATOM 700 C C . GLU A 1 96 ? 1.987 6.115 9.024 1.00 92.50 96 GLU A C 1
ATOM 702 O O . GLU A 1 96 ? 2.372 4.988 9.341 1.00 92.50 96 GLU A O 1
ATOM 707 N N . ALA A 1 97 ? 0.842 6.616 9.509 1.00 95.38 97 ALA A N 1
ATOM 708 C CA . ALA A 1 97 ? -0.131 5.787 10.215 1.00 95.38 97 ALA A CA 1
ATOM 709 C C . ALA A 1 97 ? -1.102 5.107 9.244 1.00 95.38 97 ALA A C 1
ATOM 711 O O . ALA A 1 97 ? -1.788 5.765 8.456 1.00 95.38 97 ALA A O 1
ATOM 712 N N . LEU A 1 98 ? -1.193 3.785 9.368 1.00 96.62 98 LEU A N 1
ATOM 713 C CA . LEU A 1 98 ? -2.154 2.932 8.681 1.00 96.62 98 LEU A CA 1
ATOM 714 C C . LEU A 1 98 ? -3.072 2.276 9.710 1.00 96.62 98 LEU A C 1
ATOM 716 O O . LEU A 1 98 ? -2.621 1.693 10.690 1.00 96.62 98 LEU A O 1
ATOM 720 N N . VAL A 1 99 ? -4.371 2.342 9.477 1.00 97.25 99 VAL A N 1
ATOM 721 C CA . VAL A 1 99 ? -5.392 1.689 10.287 1.00 97.25 99 VAL A CA 1
ATOM 722 C C . VAL A 1 99 ? -5.942 0.532 9.472 1.00 97.25 99 VAL A C 1
ATOM 724 O O . VAL A 1 99 ? -6.479 0.739 8.390 1.00 97.25 99 VAL A O 1
ATOM 727 N N . LEU A 1 100 ? -5.810 -0.683 9.989 1.00 97.75 100 LEU A N 1
ATOM 728 C CA . LEU A 1 100 ? -6.417 -1.884 9.440 1.00 97.75 100 LEU A CA 1
ATOM 729 C C . LEU A 1 100 ? -7.634 -2.237 10.289 1.00 97.75 100 LEU A C 1
ATOM 731 O O . LEU A 1 100 ? -7.511 -2.461 11.497 1.00 97.75 100 LEU A O 1
ATOM 735 N N . CYS A 1 101 ? -8.804 -2.309 9.670 1.00 97.56 101 CYS A N 1
ATOM 736 C CA . CYS A 1 101 ? -10.007 -2.722 10.373 1.00 97.56 101 CYS A CA 1
ATOM 737 C C . CYS A 1 101 ? -10.895 -3.631 9.539 1.00 97.56 101 CYS A C 1
ATOM 739 O O . CYS A 1 101 ? -10.859 -3.597 8.311 1.00 97.56 101 CYS A O 1
ATOM 741 N N . ASP A 1 102 ? -11.682 -4.474 10.203 1.00 96.88 102 ASP A N 1
ATOM 742 C CA . ASP A 1 102 ? -12.742 -5.217 9.530 1.00 96.88 102 ASP A CA 1
ATOM 743 C C . ASP A 1 102 ? -14.025 -4.372 9.427 1.00 96.88 102 ASP A C 1
ATOM 745 O O . ASP A 1 102 ? -14.164 -3.318 10.053 1.00 96.88 102 ASP A O 1
ATOM 749 N N . ARG A 1 103 ? -14.997 -4.834 8.634 1.00 95.25 103 ARG A N 1
ATOM 750 C CA . ARG A 1 103 ? -16.291 -4.145 8.480 1.00 95.25 103 ARG A CA 1
ATOM 751 C C . ARG A 1 103 ? -17.032 -3.950 9.804 1.00 95.25 103 ARG A C 1
ATOM 753 O O . ARG A 1 103 ? -17.740 -2.960 9.954 1.00 95.25 103 ARG A O 1
ATOM 760 N N . ALA A 1 104 ? -16.887 -4.882 10.745 1.00 96.88 104 ALA A N 1
ATOM 761 C CA . ALA A 1 104 ? -17.557 -4.809 12.037 1.00 96.88 104 ALA A CA 1
ATOM 762 C C . ALA A 1 104 ? -16.985 -3.674 12.903 1.00 96.88 104 ALA A C 1
ATOM 764 O O . ALA A 1 104 ? -17.748 -2.866 13.426 1.00 96.88 104 ALA A O 1
ATOM 765 N N . ALA A 1 105 ? -15.659 -3.554 12.993 1.00 97.31 105 ALA A N 1
ATOM 766 C CA . ALA A 1 105 ? -14.995 -2.451 13.680 1.00 97.31 105 ALA A CA 1
ATOM 767 C C . ALA A 1 105 ? -15.183 -1.114 12.943 1.00 97.31 105 ALA A C 1
ATOM 769 O O . ALA A 1 105 ? -15.240 -0.060 13.569 1.00 97.31 105 ALA A O 1
ATOM 770 N N . ALA A 1 106 ? -15.327 -1.127 11.618 1.00 96.25 106 ALA A N 1
ATOM 771 C CA . ALA A 1 106 ? -15.568 0.080 10.830 1.00 96.25 106 ALA A CA 1
ATOM 772 C C . ALA A 1 106 ? -17.021 0.596 10.880 1.00 96.25 106 ALA A C 1
ATOM 774 O O . ALA A 1 106 ? -17.300 1.637 10.294 1.00 96.25 106 ALA A O 1
ATOM 775 N N . ALA A 1 107 ? -17.948 -0.075 11.576 1.00 95.75 107 ALA A N 1
ATOM 776 C CA . ALA A 1 107 ? -19.388 0.215 11.513 1.00 95.75 107 ALA A CA 1
ATOM 777 C C . ALA A 1 107 ? -19.803 1.635 11.959 1.00 95.75 107 ALA A C 1
ATOM 779 O O . ALA A 1 107 ? -20.923 2.065 11.683 1.00 95.75 107 ALA A O 1
ATOM 780 N N . ARG A 1 108 ? -18.923 2.358 12.661 1.00 95.56 108 ARG A N 1
ATOM 781 C CA . ARG A 1 108 ? -19.122 3.753 13.097 1.00 95.56 108 ARG A CA 1
ATOM 782 C C . ARG A 1 108 ? -18.346 4.775 12.265 1.00 95.56 108 ARG A C 1
ATOM 784 O O . ARG A 1 108 ? -18.388 5.963 12.573 1.00 95.56 108 ARG A O 1
ATOM 791 N N . LEU A 1 109 ? -17.589 4.334 11.267 1.00 93.50 109 LEU A N 1
ATOM 792 C CA . LEU A 1 109 ? -16.858 5.220 10.370 1.00 93.50 109 LEU A CA 1
ATOM 793 C C . LEU A 1 109 ? -17.730 5.560 9.162 1.00 93.50 109 LEU A C 1
ATOM 795 O O . LEU A 1 109 ? -18.507 4.725 8.698 1.00 93.50 109 LEU A O 1
ATOM 799 N N . ASP A 1 110 ? -17.574 6.770 8.630 1.00 89.19 110 ASP A N 1
ATOM 800 C CA . ASP A 1 110 ? -18.282 7.166 7.414 1.00 89.19 110 ASP A CA 1
ATOM 801 C C . ASP A 1 110 ? -17.846 6.274 6.244 1.00 89.19 110 ASP A C 1
ATOM 803 O O . ASP A 1 110 ? -16.645 6.055 6.077 1.00 89.19 110 ASP A O 1
ATOM 807 N N . PRO A 1 111 ? -18.760 5.726 5.427 1.00 80.50 111 PRO A N 1
ATOM 808 C CA . PRO A 1 111 ? -18.393 4.911 4.269 1.00 80.50 111 PRO A CA 1
ATOM 809 C C . PRO A 1 111 ? -17.444 5.684 3.342 1.00 80.50 111 PRO A C 1
ATOM 811 O O . PRO A 1 111 ? -17.715 6.836 3.005 1.00 80.50 111 PRO A O 1
ATOM 814 N N . GLU A 1 112 ? -16.341 5.058 2.922 1.00 79.88 112 GLU A N 1
ATOM 815 C CA . GLU A 1 112 ? -15.416 5.665 1.964 1.00 79.88 112 GLU A CA 1
ATOM 816 C C . GLU A 1 112 ? -15.669 5.122 0.556 1.00 79.88 112 GLU A C 1
ATOM 818 O O . GLU A 1 112 ? -16.101 3.982 0.344 1.00 79.88 112 GLU A O 1
ATOM 823 N N . ALA A 1 113 ? -15.426 5.968 -0.445 1.00 64.06 113 ALA A N 1
ATOM 824 C CA . ALA A 1 113 ? -15.583 5.580 -1.835 1.00 64.06 113 ALA A CA 1
ATOM 825 C C . ALA A 1 113 ? -14.528 4.524 -2.201 1.00 64.06 113 ALA A C 1
ATOM 827 O O . ALA A 1 113 ? -13.360 4.848 -2.376 1.00 64.06 113 ALA A O 1
ATOM 828 N N . GLY A 1 114 ? -14.955 3.272 -2.377 1.00 72.00 114 GLY A N 1
ATOM 829 C CA . GLY A 1 114 ? -14.083 2.182 -2.828 1.00 72.00 114 GLY A CA 1
ATOM 830 C C . GLY A 1 114 ? -13.949 1.002 -1.865 1.00 72.00 114 GLY A C 1
ATOM 831 O O . GLY A 1 114 ? -13.387 -0.012 -2.275 1.00 72.00 114 GLY A O 1
ATOM 832 N N . ASP A 1 115 ? -14.526 1.072 -0.657 1.00 75.75 115 ASP A N 1
ATOM 833 C CA . ASP A 1 115 ? -14.483 -0.008 0.353 1.00 75.75 115 ASP A CA 1
ATOM 834 C C . ASP A 1 115 ? -14.857 -1.390 -0.236 1.00 75.75 115 ASP A C 1
ATOM 836 O O . ASP A 1 115 ? -14.212 -2.415 0.017 1.00 75.75 115 ASP A O 1
ATOM 840 N N . ASP A 1 116 ? -15.847 -1.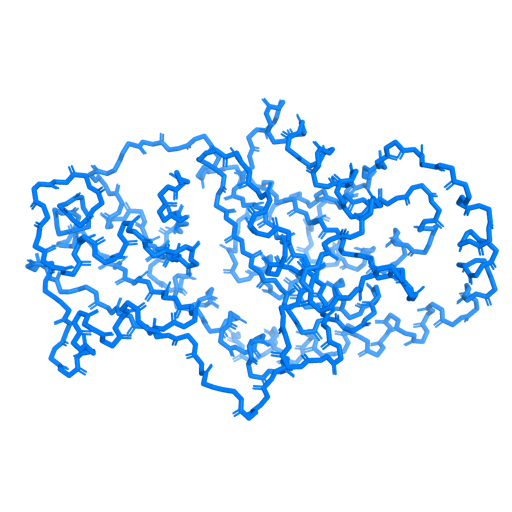408 -1.130 1.00 74.25 116 ASP A N 1
ATOM 841 C CA . ASP A 1 116 ? -16.348 -2.614 -1.797 1.00 74.25 116 ASP A CA 1
ATOM 842 C C . ASP A 1 116 ? -15.925 -2.753 -3.265 1.00 74.25 116 ASP A C 1
ATOM 844 O O . ASP A 1 116 ? -16.290 -3.736 -3.918 1.00 74.25 116 ASP A O 1
ATOM 848 N N . ASP A 1 117 ? -15.131 -1.820 -3.797 1.00 78.12 117 ASP A N 1
ATOM 849 C CA . ASP A 1 117 ? -14.657 -1.937 -5.172 1.00 78.12 117 ASP A CA 1
ATOM 850 C C . ASP A 1 117 ? -13.573 -3.027 -5.269 1.00 78.12 117 ASP A C 1
ATOM 852 O O . ASP A 1 117 ? -12.702 -3.180 -4.412 1.00 78.12 117 ASP A O 1
ATOM 856 N N . GLY A 1 118 ? -13.628 -3.823 -6.335 1.00 90.12 118 GLY A N 1
ATOM 857 C CA . GLY A 1 118 ? -12.615 -4.830 -6.641 1.00 90.12 118 GLY A CA 1
ATOM 858 C C . GLY A 1 118 ? -11.365 -4.249 -7.314 1.00 90.12 118 GLY A C 1
ATOM 859 O O . GLY A 1 118 ? -10.583 -5.016 -7.876 1.00 90.12 118 GLY A O 1
ATOM 860 N N . ARG A 1 119 ? -11.184 -2.928 -7.362 1.00 97.25 119 ARG A N 1
ATOM 861 C CA . ARG A 1 119 ? -10.070 -2.271 -8.056 1.00 97.25 119 ARG A CA 1
ATOM 862 C C . ARG A 1 119 ? -8.950 -1.882 -7.105 1.00 97.25 119 ARG A C 1
ATOM 864 O O . ARG A 1 119 ? -9.177 -1.217 -6.101 1.00 97.25 119 ARG A O 1
ATOM 871 N N . VAL A 1 120 ? -7.726 -2.221 -7.491 1.00 98.00 120 VAL A N 1
ATOM 872 C CA . VAL A 1 120 ? -6.492 -1.759 -6.848 1.00 98.00 120 VAL A CA 1
ATOM 873 C C . VAL A 1 120 ? -5.639 -1.035 -7.882 1.00 98.00 120 VAL A C 1
ATOM 875 O O . VAL A 1 120 ? -5.555 -1.454 -9.040 1.00 98.00 120 VAL A O 1
ATOM 878 N N . VAL A 1 121 ? -4.993 0.052 -7.473 1.00 98.44 121 VAL A N 1
ATOM 879 C CA . VAL A 1 121 ? -4.009 0.756 -8.303 1.00 98.44 121 VAL A CA 1
ATOM 880 C C . VAL A 1 121 ? -2.616 0.438 -7.793 1.00 98.44 121 VAL A C 1
ATOM 882 O O . VAL A 1 121 ? -2.382 0.510 -6.597 1.00 98.44 121 VAL A O 1
ATOM 885 N N . VAL A 1 122 ? -1.688 0.102 -8.685 1.00 98.69 122 VAL A N 1
ATOM 886 C CA . VAL A 1 122 ? -0.270 -0.103 -8.356 1.00 98.69 122 VAL A CA 1
ATOM 887 C C . VAL A 1 122 ? 0.540 0.987 -9.045 1.00 98.69 122 VAL A C 1
ATOM 889 O O . VAL A 1 122 ? 0.508 1.091 -10.270 1.00 98.69 122 VAL A O 1
ATOM 892 N N . VAL A 1 123 ? 1.269 1.805 -8.292 1.00 98.62 123 VAL A N 1
ATOM 893 C CA . VAL A 1 123 ? 2.051 2.933 -8.820 1.00 98.62 123 VAL A CA 1
ATOM 894 C C . VAL A 1 123 ? 3.534 2.604 -8.753 1.00 98.62 123 VAL A C 1
ATOM 896 O O . VAL A 1 123 ? 4.085 2.430 -7.667 1.00 98.62 123 VAL A O 1
ATOM 899 N N . LEU A 1 124 ? 4.189 2.533 -9.917 1.00 97.62 124 LEU A N 1
ATOM 900 C CA . LEU A 1 124 ? 5.609 2.196 -9.984 1.00 97.62 124 LEU A CA 1
ATOM 901 C C . LEU A 1 124 ? 6.508 3.380 -9.629 1.00 97.62 124 LEU A C 1
ATOM 903 O O . LEU A 1 124 ? 6.457 4.427 -10.281 1.00 97.62 124 LEU A O 1
ATOM 907 N N . GLY A 1 125 ? 7.425 3.146 -8.699 1.00 93.31 125 GLY A N 1
ATOM 908 C CA . GLY A 1 125 ? 8.597 3.966 -8.444 1.00 93.31 125 GLY A CA 1
ATOM 909 C C . GLY A 1 125 ? 9.603 3.962 -9.601 1.00 93.31 125 GLY A C 1
ATOM 910 O O . GLY A 1 125 ? 9.562 3.135 -10.523 1.00 93.31 125 GLY A O 1
ATOM 911 N N . HIS A 1 126 ? 10.467 4.968 -9.606 1.00 87.94 126 HIS A N 1
ATOM 912 C CA . HIS A 1 126 ? 11.607 5.072 -10.503 1.00 87.94 126 HIS A CA 1
ATOM 913 C C . HIS A 1 126 ? 12.693 5.947 -9.897 1.00 87.94 126 HIS A C 1
ATOM 915 O O . HIS A 1 126 ? 12.467 7.133 -9.607 1.00 87.94 126 HIS A O 1
ATOM 921 N N . ARG A 1 127 ? 13.898 5.381 -9.867 1.00 76.00 127 ARG A N 1
ATOM 922 C CA . ARG A 1 127 ? 15.099 6.088 -9.468 1.00 76.00 127 ARG A CA 1
ATOM 923 C C . ARG A 1 127 ? 15.821 6.582 -10.696 1.00 76.00 127 ARG A C 1
ATOM 925 O O . ARG A 1 127 ? 16.214 5.794 -11.553 1.00 76.00 127 ARG A O 1
ATOM 932 N N . GLU A 1 128 ? 16.074 7.879 -10.712 1.00 66.81 128 GLU A N 1
ATOM 933 C CA . GLU A 1 128 ? 17.025 8.480 -11.632 1.00 66.81 128 GLU A CA 1
ATOM 934 C C . GLU A 1 128 ? 18.376 8.615 -10.906 1.00 66.81 128 GLU A C 1
ATOM 936 O O . GLU A 1 128 ? 18.466 9.358 -9.914 1.00 66.81 128 GLU A O 1
ATOM 941 N N . PRO A 1 129 ? 19.420 7.874 -11.332 1.00 61.06 129 PRO A N 1
ATOM 942 C CA . PRO A 1 129 ? 20.756 8.008 -10.762 1.00 61.06 129 PRO A CA 1
ATOM 943 C C . PRO A 1 129 ? 21.234 9.464 -10.849 1.00 61.06 129 PRO A C 1
ATOM 945 O O . PRO A 1 129 ? 21.186 10.072 -11.912 1.00 61.06 129 PRO A O 1
ATOM 948 N N . GLY A 1 130 ? 21.678 10.039 -9.727 1.00 54.97 130 GLY A N 1
ATOM 949 C CA . GLY A 1 130 ? 22.207 11.410 -9.665 1.00 54.97 130 GLY A CA 1
ATOM 950 C C . GLY A 1 130 ? 21.185 12.529 -9.408 1.00 54.97 130 GLY A C 1
ATOM 951 O O . GLY A 1 130 ? 21.594 13.629 -9.053 1.00 54.97 130 GLY A O 1
ATOM 952 N N . VAL A 1 131 ? 19.876 12.265 -9.509 1.00 53.78 131 VAL A N 1
ATOM 953 C CA . VAL A 1 131 ? 18.816 13.251 -9.188 1.00 53.78 131 VAL A CA 1
ATOM 954 C C . VAL A 1 131 ? 18.134 12.929 -7.857 1.00 53.78 131 VAL A C 1
ATOM 956 O O . VAL A 1 131 ? 17.869 13.820 -7.045 1.00 53.78 131 VAL A O 1
ATOM 959 N N . SER A 1 132 ? 17.887 11.642 -7.600 1.00 52.81 132 SER A N 1
ATOM 960 C CA . SER A 1 132 ? 17.302 11.174 -6.343 1.00 52.81 132 SER A CA 1
ATOM 961 C C . SER A 1 132 ? 18.400 11.009 -5.285 1.00 52.81 132 SER A C 1
ATOM 963 O O . SER A 1 132 ? 18.893 9.911 -5.013 1.00 52.81 132 SER A O 1
ATOM 965 N N . ALA A 1 133 ? 18.827 12.142 -4.716 1.00 54.38 133 ALA A N 1
ATOM 966 C CA . ALA A 1 133 ? 19.390 12.150 -3.366 1.00 54.38 133 ALA A CA 1
ATOM 967 C C . ALA A 1 133 ? 18.332 11.586 -2.399 1.00 54.38 133 ALA A C 1
ATOM 969 O O . ALA A 1 133 ? 17.142 11.669 -2.703 1.00 54.38 133 ALA A O 1
ATOM 970 N N . GLU A 1 134 ? 18.758 11.044 -1.257 1.00 59.12 134 GLU A N 1
ATOM 971 C CA . GLU A 1 134 ? 18.025 10.151 -0.328 1.00 59.12 134 GLU A CA 1
ATOM 972 C C . GLU A 1 134 ? 16.639 10.608 0.188 1.00 59.12 134 GLU A C 1
ATOM 974 O O . GLU A 1 134 ? 16.015 9.911 0.988 1.00 59.12 134 GLU A O 1
ATOM 979 N N . HIS A 1 135 ? 16.111 11.737 -0.285 1.00 62.72 135 HIS A N 1
ATOM 980 C CA . HIS A 1 135 ? 14.886 12.365 0.197 1.00 62.72 135 HIS A CA 1
ATOM 981 C C . HIS A 1 135 ? 14.013 13.014 -0.893 1.00 62.72 135 HIS A C 1
ATOM 983 O O . HIS A 1 135 ? 13.101 13.762 -0.546 1.00 62.72 135 HIS A O 1
ATOM 989 N N . ARG A 1 136 ? 14.271 12.800 -2.195 1.00 79.25 136 ARG A N 1
ATOM 990 C CA . ARG A 1 136 ? 13.448 13.405 -3.264 1.00 79.25 136 ARG A CA 1
ATOM 991 C C . ARG A 1 136 ? 12.981 12.400 -4.312 1.00 79.25 136 ARG A C 1
ATOM 993 O O . ARG A 1 136 ? 13.796 11.758 -4.982 1.00 79.25 136 ARG A O 1
ATOM 1000 N N . ILE A 1 137 ? 11.662 12.379 -4.507 1.00 86.56 137 ILE A N 1
ATOM 1001 C CA . ILE A 1 137 ? 10.985 11.648 -5.576 1.00 86.56 137 ILE A CA 1
ATOM 1002 C C . ILE A 1 137 ? 11.471 12.152 -6.945 1.00 86.56 137 ILE A C 1
ATOM 1004 O O . ILE A 1 137 ? 11.684 13.355 -7.148 1.00 86.56 137 ILE A O 1
ATOM 1008 N N . SER A 1 138 ? 11.641 11.245 -7.909 1.00 88.50 138 SER A N 1
ATOM 1009 C CA . SER A 1 138 ? 11.984 11.640 -9.278 1.00 88.50 138 SER A CA 1
ATOM 1010 C C . SER A 1 138 ? 10.795 12.311 -9.973 1.00 88.50 138 SER A C 1
ATOM 1012 O O . SER A 1 138 ? 9.626 12.073 -9.649 1.00 88.50 138 SER A O 1
ATOM 1014 N N . SER A 1 139 ? 11.083 13.133 -10.983 1.00 90.88 139 SER A N 1
ATOM 1015 C CA . SER A 1 139 ? 10.048 13.776 -11.802 1.00 90.88 139 SER A CA 1
ATOM 1016 C C . SER A 1 139 ? 9.136 12.742 -12.481 1.00 90.88 139 SER A C 1
ATOM 1018 O O . SER A 1 139 ? 7.916 12.914 -12.520 1.00 90.88 139 SER A O 1
ATOM 1020 N N . HIS A 1 140 ? 9.711 11.629 -12.950 1.00 91.88 140 HIS A N 1
ATOM 1021 C CA . HIS A 1 140 ? 8.979 10.514 -13.547 1.00 91.88 140 HIS A CA 1
ATOM 1022 C C . HIS A 1 140 ? 8.048 9.823 -12.552 1.00 91.88 140 HIS A C 1
ATOM 1024 O O . HIS A 1 140 ? 6.903 9.543 -12.910 1.00 91.88 140 HIS A O 1
ATOM 1030 N N . THR A 1 141 ? 8.501 9.575 -11.321 1.00 93.50 141 THR A N 1
ATOM 1031 C CA . THR A 1 141 ? 7.657 8.988 -10.273 1.00 93.50 141 THR A CA 1
ATOM 1032 C C . THR A 1 141 ? 6.514 9.930 -9.909 1.00 93.50 141 THR A C 1
ATOM 1034 O O . THR A 1 141 ? 5.362 9.505 -9.886 1.00 93.50 141 THR A O 1
ATOM 1037 N N . ARG A 1 142 ? 6.784 11.232 -9.756 1.00 94.38 142 ARG A N 1
ATOM 1038 C CA . ARG A 1 142 ? 5.737 12.231 -9.503 1.00 94.38 142 ARG A CA 1
ATOM 1039 C C . ARG A 1 142 ? 4.688 12.275 -10.620 1.00 94.38 142 ARG A C 1
ATOM 1041 O O . ARG A 1 142 ? 3.494 12.322 -10.348 1.00 94.38 142 ARG A O 1
ATOM 1048 N N . ALA A 1 143 ? 5.106 12.190 -11.885 1.00 95.62 143 ALA A N 1
ATOM 1049 C CA . ALA A 1 143 ? 4.175 12.132 -13.014 1.00 95.62 143 ALA A CA 1
ATOM 1050 C C . ALA A 1 143 ? 3.266 10.886 -12.982 1.00 95.62 143 ALA A C 1
ATOM 1052 O O . ALA A 1 143 ? 2.113 10.957 -13.410 1.00 95.62 143 ALA A O 1
ATOM 1053 N N . ARG A 1 144 ? 3.763 9.747 -12.477 1.00 97.50 144 ARG A N 1
ATOM 1054 C CA . ARG A 1 144 ? 2.954 8.533 -12.263 1.00 97.50 144 ARG A CA 1
ATOM 1055 C C . ARG A 1 144 ? 1.999 8.704 -11.096 1.00 97.50 144 ARG A C 1
ATOM 1057 O O . ARG A 1 144 ? 0.838 8.342 -11.238 1.00 97.50 144 ARG A O 1
ATOM 1064 N N . LEU A 1 145 ? 2.463 9.297 -9.998 1.00 97.06 145 LEU A N 1
ATOM 1065 C CA . LEU A 1 145 ? 1.646 9.564 -8.820 1.00 97.06 145 LEU A CA 1
ATOM 1066 C C . LEU A 1 145 ? 0.447 10.448 -9.172 1.00 97.06 145 LEU A C 1
ATOM 1068 O O . LEU A 1 145 ? -0.689 10.049 -8.938 1.00 97.06 145 LEU A O 1
ATOM 1072 N N . TYR A 1 146 ? 0.680 11.563 -9.872 1.00 97.06 146 TYR A N 1
ATOM 1073 C CA . TYR A 1 146 ? -0.405 12.419 -10.356 1.00 97.06 146 TYR A CA 1
ATOM 1074 C C . TYR A 1 146 ? -1.377 11.669 -11.265 1.00 97.06 146 TYR A C 1
ATOM 1076 O O . TYR A 1 146 ? -2.591 11.800 -11.118 1.00 97.06 146 TYR A O 1
ATOM 1084 N N . ARG A 1 147 ? -0.870 10.828 -12.175 1.00 97.88 147 ARG A N 1
ATOM 1085 C CA . ARG A 1 147 ? -1.740 10.040 -13.054 1.00 97.88 147 ARG A CA 1
ATOM 1086 C C . ARG A 1 147 ? -2.578 9.014 -12.283 1.00 97.88 147 ARG A C 1
ATOM 1088 O O . ARG A 1 147 ? -3.718 8.760 -12.663 1.00 97.88 147 ARG A O 1
ATOM 1095 N N . ALA A 1 148 ? -2.025 8.420 -11.230 1.00 98.12 148 ALA A N 1
ATOM 1096 C CA . ALA A 1 148 ? -2.748 7.503 -10.361 1.00 98.12 148 ALA A CA 1
ATOM 1097 C C . ALA A 1 148 ? -3.860 8.226 -9.593 1.00 98.12 148 ALA A C 1
ATOM 1099 O O . ALA A 1 148 ? -4.986 7.745 -9.569 1.00 98.12 148 ALA A O 1
ATOM 1100 N N . GLN A 1 149 ? -3.581 9.412 -9.054 1.00 97.25 149 GLN A N 1
ATOM 1101 C CA . GLN A 1 149 ? -4.583 10.223 -8.359 1.00 97.25 149 GLN A CA 1
ATOM 1102 C C . GLN A 1 149 ? -5.724 10.658 -9.287 1.00 97.25 149 GLN A C 1
ATOM 1104 O O . GLN A 1 149 ? -6.887 10.533 -8.915 1.00 97.25 149 GLN A O 1
ATOM 1109 N N . GLU A 1 150 ? -5.414 11.094 -10.516 1.00 97.00 150 GLU A N 1
ATOM 1110 C CA . GLU A 1 150 ? -6.431 11.372 -11.544 1.00 97.00 150 GLU A CA 1
ATOM 1111 C C . GLU A 1 150 ? -7.339 10.157 -11.787 1.00 97.00 150 GLU A C 1
ATOM 1113 O O . GLU A 1 150 ? -8.550 10.307 -11.923 1.00 97.00 150 GLU A O 1
ATOM 1118 N N . LEU A 1 151 ? -6.760 8.954 -11.843 1.00 96.19 151 LEU A N 1
ATOM 1119 C CA . LEU A 1 151 ? -7.512 7.720 -12.051 1.00 96.19 151 LEU A CA 1
ATOM 1120 C C . LEU A 1 151 ? -8.408 7.391 -10.850 1.00 96.19 151 LEU A C 1
ATOM 1122 O O . LEU A 1 151 ? -9.578 7.076 -11.045 1.00 96.19 151 LEU A O 1
ATOM 1126 N N . CYS A 1 152 ? -7.891 7.512 -9.629 1.00 95.38 152 CYS A N 1
ATOM 1127 C CA . CYS A 1 152 ? -8.661 7.263 -8.411 1.00 95.38 152 CYS A CA 1
ATOM 1128 C C . CYS A 1 152 ? -9.825 8.254 -8.230 1.00 95.38 152 CYS A C 1
ATOM 1130 O O . CYS A 1 152 ? -10.873 7.886 -7.712 1.00 95.38 152 CYS A O 1
ATOM 1132 N N . LEU A 1 153 ? -9.680 9.498 -8.701 1.00 93.94 153 LEU A N 1
ATOM 1133 C CA . LEU A 1 153 ? -10.774 10.479 -8.725 1.00 93.94 153 LEU A CA 1
ATOM 1134 C C . LEU A 1 153 ? -11.875 10.121 -9.736 1.00 93.94 153 LEU A C 1
ATOM 1136 O O . LEU A 1 153 ? -13.034 10.474 -9.544 1.00 93.94 153 LEU A O 1
ATOM 1140 N N . GLN A 1 154 ? -11.518 9.448 -10.831 1.00 94.19 154 GLN A N 1
ATOM 1141 C CA . GLN A 1 154 ? -12.453 9.053 -11.891 1.00 94.19 154 GLN A CA 1
ATOM 1142 C C . GLN A 1 154 ? -13.116 7.705 -11.623 1.00 94.19 154 GLN A C 1
ATOM 1144 O O . GLN A 1 154 ? -14.149 7.377 -12.206 1.00 94.19 154 GLN A O 1
ATOM 1149 N N . THR A 1 155 ? -12.479 6.864 -10.823 1.00 91.50 155 THR A N 1
ATOM 1150 C CA . THR A 1 155 ? -12.903 5.494 -10.581 1.00 91.50 155 THR A CA 1
ATOM 1151 C C . THR A 1 155 ? -12.537 5.138 -9.148 1.00 91.50 155 THR A C 1
ATOM 1153 O O . THR A 1 155 ? -11.344 5.092 -8.853 1.00 91.50 155 THR A O 1
ATOM 1156 N N . PRO A 1 156 ? -13.525 4.858 -8.277 1.00 91.00 156 PRO A N 1
ATOM 1157 C CA . PRO A 1 156 ? -13.262 4.402 -6.921 1.00 91.00 156 PRO A CA 1
ATOM 1158 C C . PRO A 1 156 ? -12.347 3.178 -6.914 1.00 91.00 156 P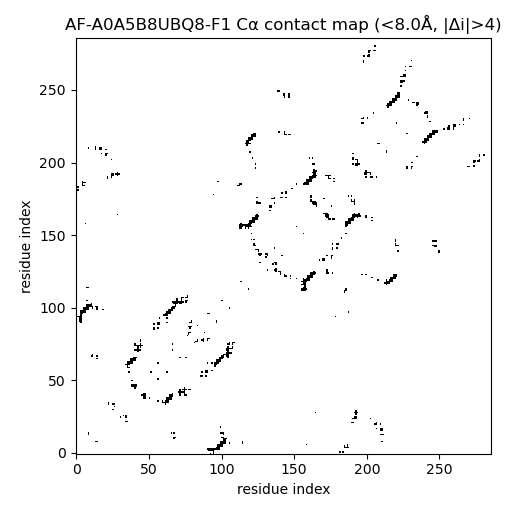RO A C 1
ATOM 1160 O O . PRO A 1 156 ? -12.463 2.281 -7.755 1.00 91.00 156 PRO A O 1
ATOM 1163 N N . VAL A 1 157 ? -11.418 3.154 -5.967 1.00 95.12 157 VAL A N 1
ATOM 1164 C CA . VAL A 1 157 ? -10.465 2.060 -5.784 1.00 95.12 157 VAL A CA 1
ATOM 1165 C C . VAL A 1 157 ? -10.438 1.687 -4.317 1.00 95.12 157 VAL A C 1
ATOM 1167 O O . VAL A 1 157 ? -10.582 2.542 -3.451 1.00 95.12 157 VAL A O 1
ATOM 1170 N N . ARG A 1 158 ? -10.202 0.412 -4.039 1.00 94.50 158 ARG A N 1
ATOM 1171 C CA . ARG A 1 158 ? -10.057 -0.095 -2.676 1.00 94.50 158 ARG A CA 1
ATOM 1172 C C . ARG A 1 158 ? -8.790 0.401 -1.998 1.00 94.50 158 ARG A C 1
ATOM 1174 O O . ARG A 1 158 ? -8.777 0.632 -0.798 1.00 94.50 158 ARG A O 1
ATOM 1181 N N . ALA A 1 159 ? -7.704 0.471 -2.762 1.00 96.38 159 ALA A N 1
ATOM 1182 C CA . ALA A 1 159 ? -6.405 0.894 -2.269 1.00 96.38 159 ALA A CA 1
ATOM 1183 C C . ALA A 1 159 ? -5.486 1.304 -3.423 1.00 96.38 159 ALA A C 1
ATOM 1185 O O . ALA A 1 159 ? -5.609 0.814 -4.555 1.00 96.38 159 ALA A O 1
ATOM 1186 N N . ALA A 1 160 ? -4.517 2.154 -3.098 1.00 97.94 160 ALA A N 1
ATOM 1187 C CA . ALA A 1 160 ? -3.337 2.402 -3.906 1.00 97.94 160 ALA A CA 1
ATOM 1188 C C . ALA A 1 160 ? -2.128 1.700 -3.270 1.00 97.94 160 ALA A C 1
ATOM 1190 O O . ALA A 1 160 ? -1.792 1.944 -2.116 1.00 97.94 160 ALA A O 1
ATOM 1191 N N . ILE A 1 161 ? -1.459 0.841 -4.032 1.00 98.56 161 ILE A N 1
ATOM 1192 C CA . ILE A 1 161 ? -0.168 0.258 -3.679 1.00 98.56 161 ILE A CA 1
ATOM 1193 C C . ILE A 1 161 ? 0.918 1.113 -4.324 1.00 98.56 161 ILE A C 1
ATOM 1195 O O . ILE A 1 161 ? 1.014 1.203 -5.550 1.00 98.56 161 ILE A O 1
ATOM 1199 N N . LEU A 1 162 ? 1.741 1.745 -3.500 1.00 98.50 162 LEU A N 1
ATOM 1200 C CA . LEU A 1 162 ? 2.911 2.498 -3.931 1.00 98.50 162 LEU A CA 1
ATOM 1201 C C . LEU A 1 162 ? 4.114 1.562 -3.819 1.00 98.50 162 LEU A C 1
ATOM 1203 O O . LEU A 1 162 ? 4.402 1.078 -2.728 1.0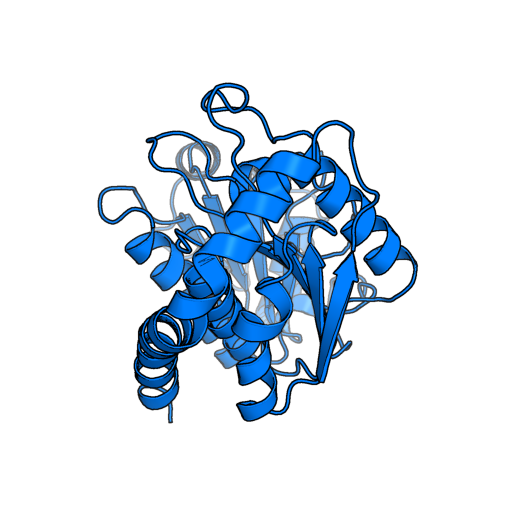0 98.50 162 LEU A O 1
ATOM 1207 N N . THR A 1 163 ? 4.782 1.271 -4.936 1.00 97.94 163 THR A N 1
ATOM 1208 C CA . THR A 1 163 ? 5.849 0.256 -4.990 1.00 97.94 163 THR A CA 1
ATOM 1209 C C . THR A 1 163 ? 7.181 0.851 -5.412 1.00 97.94 163 THR A C 1
ATOM 1211 O O . THR A 1 163 ? 7.280 1.514 -6.448 1.00 97.94 163 THR A O 1
ATOM 1214 N N . GLY A 1 164 ? 8.222 0.586 -4.628 1.00 94.12 164 GLY A N 1
ATOM 1215 C CA . GLY A 1 164 ? 9.594 0.900 -5.000 1.00 94.12 164 GLY A CA 1
ATOM 1216 C C . GLY A 1 164 ? 10.540 0.972 -3.808 1.00 94.12 164 GLY A C 1
ATOM 1217 O O . GLY A 1 164 ? 10.211 1.504 -2.745 1.00 94.12 164 GLY A O 1
ATOM 1218 N N . TRP A 1 165 ? 11.746 0.457 -4.016 1.00 91.25 165 TRP A N 1
ATOM 1219 C CA . TRP A 1 165 ? 12.777 0.278 -2.999 1.00 91.25 165 TRP A CA 1
ATOM 1220 C C . TRP A 1 165 ? 13.891 1.338 -3.069 1.00 91.25 165 TRP A C 1
ATOM 1222 O O . TRP A 1 165 ? 13.989 2.119 -4.013 1.00 91.25 165 TRP A O 1
ATOM 1232 N N . THR A 1 166 ? 14.763 1.373 -2.057 1.00 84.81 166 THR A N 1
ATOM 1233 C CA . THR A 1 166 ? 16.011 2.151 -2.072 1.00 84.81 166 THR A CA 1
ATOM 1234 C C . THR A 1 166 ? 17.190 1.325 -1.554 1.00 84.81 166 THR A C 1
ATOM 1236 O O . THR A 1 166 ? 17.052 0.586 -0.587 1.00 84.81 166 THR A O 1
ATOM 1239 N N . HIS A 1 167 ? 18.373 1.519 -2.146 1.00 77.69 167 HIS A N 1
ATOM 1240 C CA . HIS A 1 167 ? 19.649 0.963 -1.670 1.00 77.69 167 HIS A CA 1
ATOM 1241 C C . HIS A 1 167 ? 20.205 1.648 -0.407 1.00 77.69 167 HIS A C 1
ATOM 1243 O O . HIS A 1 167 ? 21.259 1.250 0.078 1.00 77.69 167 HIS A O 1
ATOM 1249 N N . THR A 1 168 ? 19.570 2.721 0.065 1.00 80.75 168 THR A N 1
ATOM 1250 C CA . THR A 1 168 ? 20.083 3.569 1.150 1.00 80.75 168 THR A CA 1
ATOM 1251 C C . THR A 1 168 ? 19.269 3.392 2.430 1.00 80.75 168 THR A C 1
ATOM 1253 O O . THR A 1 168 ? 18.122 2.952 2.382 1.00 80.75 168 THR A O 1
ATOM 1256 N N . ASP A 1 169 ? 19.811 3.814 3.572 1.00 79.19 169 ASP A N 1
ATOM 1257 C CA . ASP A 1 169 ? 19.088 3.771 4.858 1.00 79.19 169 ASP A CA 1
ATOM 1258 C C . ASP A 1 169 ? 17.943 4.807 4.946 1.00 79.19 169 ASP A C 1
ATOM 1260 O O . ASP A 1 169 ? 17.145 4.814 5.893 1.00 79.19 169 ASP A O 1
ATOM 1264 N N . GLY A 1 170 ? 17.842 5.679 3.934 1.00 85.38 170 GLY A N 1
ATOM 1265 C CA . GLY A 1 170 ? 16.810 6.700 3.780 1.00 85.38 170 GLY A CA 1
ATOM 1266 C C . GLY A 1 170 ? 15.418 6.152 3.439 1.00 85.38 170 GLY A C 1
ATOM 1267 O O . GLY A 1 170 ? 15.051 5.013 3.744 1.00 85.38 170 GLY A O 1
ATOM 1268 N N . LEU A 1 171 ? 14.592 7.001 2.823 1.00 88.62 171 LEU A N 1
ATOM 1269 C CA . LEU A 1 171 ? 13.236 6.621 2.416 1.00 88.62 171 LEU A CA 1
ATOM 1270 C C . LEU A 1 171 ? 13.267 5.820 1.115 1.00 88.62 171 LEU A C 1
ATOM 1272 O O . LEU A 1 171 ? 13.943 6.211 0.161 1.00 88.62 171 LEU A O 1
ATOM 1276 N N . SER A 1 172 ? 12.494 4.741 1.057 1.00 91.44 172 SER A N 1
ATOM 1277 C CA . SER A 1 172 ? 12.187 4.024 -0.173 1.00 91.44 172 SER A CA 1
ATOM 1278 C C . SER A 1 172 ? 11.384 4.915 -1.113 1.00 91.44 172 SER A C 1
ATOM 1280 O O . SER A 1 172 ? 10.802 5.921 -0.703 1.00 91.44 172 SER A O 1
ATOM 1282 N N . GLU A 1 173 ? 11.342 4.564 -2.392 1.00 92.31 173 GLU A N 1
ATOM 1283 C CA . GLU A 1 173 ? 10.529 5.312 -3.350 1.00 92.31 173 GLU A CA 1
ATOM 1284 C C . GLU A 1 173 ? 9.050 5.272 -2.980 1.00 92.31 173 GLU A C 1
ATOM 1286 O 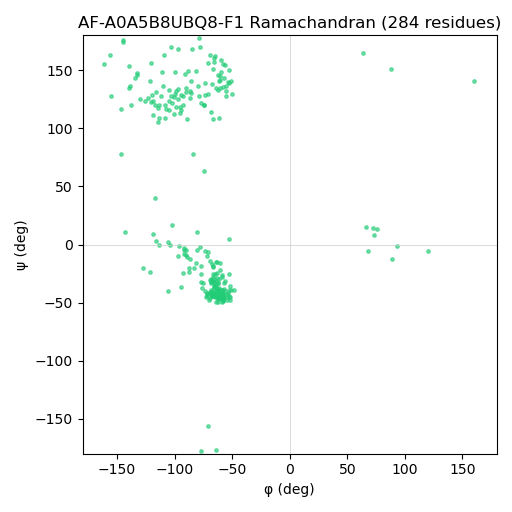O . GLU A 1 173 ? 8.370 6.283 -3.115 1.00 92.31 173 GLU A O 1
ATOM 1291 N N . ALA A 1 174 ? 8.563 4.139 -2.471 1.00 95.19 174 ALA A N 1
ATOM 1292 C CA . ALA A 1 174 ? 7.202 4.019 -1.968 1.00 95.19 174 ALA A CA 1
ATOM 1293 C C . ALA A 1 174 ? 6.927 4.945 -0.775 1.00 95.19 174 ALA A C 1
ATOM 1295 O O . ALA A 1 174 ? 5.924 5.651 -0.792 1.00 95.19 174 ALA A O 1
ATOM 1296 N N . GLU A 1 175 ? 7.837 5.034 0.201 1.00 93.75 175 GLU A N 1
ATOM 1297 C CA . GLU A 1 175 ? 7.723 5.985 1.321 1.00 93.75 175 GLU A CA 1
ATOM 1298 C C . GLU A 1 175 ? 7.766 7.446 0.825 1.00 93.75 175 GLU A C 1
ATOM 1300 O O . GLU A 1 175 ? 7.026 8.304 1.301 1.00 93.75 175 GLU A O 1
ATOM 1305 N N . GLN A 1 176 ? 8.595 7.754 -0.177 1.00 92.19 176 GLN A N 1
ATOM 1306 C CA . GLN A 1 176 ? 8.626 9.089 -0.789 1.00 92.19 176 GLN A CA 1
ATOM 1307 C C . GLN A 1 176 ? 7.324 9.409 -1.540 1.00 92.19 176 GLN A C 1
ATOM 1309 O O . GLN A 1 176 ? 6.830 10.531 -1.449 1.00 92.19 176 GLN A O 1
ATOM 1314 N N . MET A 1 177 ? 6.758 8.435 -2.262 1.00 94.75 177 MET A N 1
ATOM 1315 C CA . MET A 1 177 ? 5.461 8.570 -2.930 1.00 94.75 177 MET A CA 1
ATOM 1316 C C . MET A 1 177 ? 4.330 8.778 -1.923 1.00 94.75 177 MET A C 1
ATOM 1318 O O . MET A 1 177 ? 3.468 9.614 -2.173 1.00 94.75 177 MET A O 1
ATOM 1322 N N . ALA A 1 178 ? 4.347 8.075 -0.788 1.00 94.31 178 ALA A N 1
ATOM 1323 C CA . ALA A 1 178 ? 3.339 8.208 0.264 1.00 94.31 178 ALA A CA 1
ATOM 1324 C C . ALA A 1 178 ? 3.247 9.646 0.786 1.00 94.31 178 ALA A C 1
ATOM 1326 O O . ALA A 1 178 ? 2.160 10.205 0.899 1.00 94.31 178 ALA A O 1
ATOM 1327 N N . ARG A 1 179 ? 4.400 10.291 0.996 1.00 92.00 179 ARG A N 1
ATOM 1328 C CA . ARG A 1 179 ? 4.478 11.692 1.441 1.00 92.00 179 ARG A CA 1
ATOM 1329 C C . ARG A 1 179 ? 3.959 12.703 0.422 1.00 92.00 179 ARG A C 1
ATOM 1331 O O . ARG A 1 179 ? 3.569 13.800 0.813 1.00 92.00 179 ARG A O 1
ATOM 1338 N N . GLU A 1 180 ? 3.980 12.362 -0.865 1.00 93.50 180 GLU A N 1
ATOM 1339 C CA . GLU A 1 180 ? 3.394 13.182 -1.933 1.00 93.50 180 GLU A CA 1
ATOM 1340 C C . GLU A 1 180 ? 1.964 12.742 -2.304 1.00 93.50 180 GLU A C 1
ATOM 1342 O O . GLU A 1 180 ? 1.330 13.378 -3.147 1.00 93.50 180 GLU A O 1
ATOM 1347 N N . TRP A 1 181 ? 1.420 11.690 -1.681 1.00 94.62 181 TRP A N 1
ATOM 1348 C CA . TRP A 1 181 ? 0.038 11.278 -1.895 1.00 94.62 181 TRP A CA 1
ATOM 1349 C C . TRP A 1 181 ? -0.905 12.248 -1.186 1.00 94.62 181 TRP A C 1
ATOM 1351 O O . TRP A 1 181 ? -0.849 12.438 0.024 1.00 94.62 181 TRP A O 1
ATOM 1361 N N . THR A 1 182 ? -1.784 12.883 -1.956 1.00 93.56 182 THR A N 1
ATOM 1362 C CA . THR A 1 182 ? -2.691 13.939 -1.476 1.00 93.56 182 THR A CA 1
ATOM 1363 C C . THR A 1 182 ? -4.169 13.577 -1.568 1.00 93.56 182 THR A C 1
ATOM 1365 O O . THR A 1 182 ? -5.006 14.420 -1.258 1.00 93.56 182 THR A O 1
ATOM 1368 N N . LEU A 1 183 ? -4.513 12.357 -1.997 1.00 92.44 183 LEU A N 1
ATOM 1369 C CA . LEU A 1 183 ? -5.906 11.981 -2.226 1.00 92.44 183 LEU A CA 1
ATOM 1370 C C . LEU A 1 183 ? -6.529 11.410 -0.938 1.00 92.44 183 LEU A C 1
ATOM 1372 O O . LEU A 1 183 ? -6.166 10.295 -0.554 1.00 92.44 183 LEU A O 1
ATOM 1376 N N . PRO A 1 184 ? -7.442 12.141 -0.265 1.00 88.19 184 PRO A N 1
ATOM 1377 C CA . PRO A 1 184 ? -8.143 11.614 0.900 1.00 88.19 184 PRO A CA 1
ATOM 1378 C C . PRO A 1 184 ? -9.078 10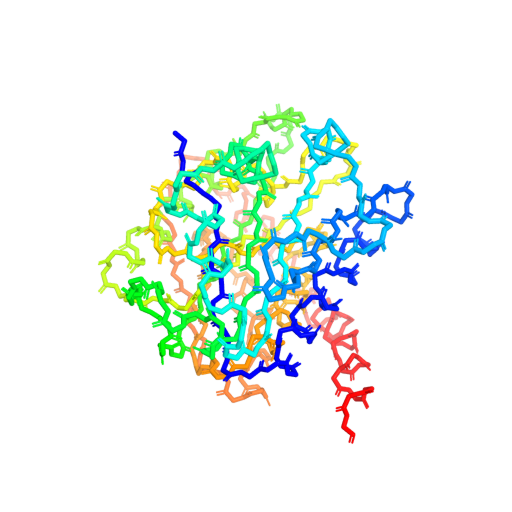.467 0.500 1.00 88.19 184 PRO A C 1
ATOM 1380 O O . PRO A 1 184 ? -9.587 10.436 -0.620 1.00 88.19 184 PRO A O 1
ATOM 1383 N N . GLY A 1 185 ? -9.311 9.539 1.428 1.00 88.44 185 GLY A N 1
ATOM 1384 C CA . GLY A 1 185 ? -10.254 8.431 1.246 1.00 88.44 185 GLY A CA 1
ATOM 1385 C C . GLY A 1 185 ? -9.794 7.325 0.290 1.00 88.44 185 GLY A C 1
ATOM 1386 O O . GLY A 1 185 ? -10.582 6.461 -0.067 1.00 88.44 185 GLY A O 1
ATOM 1387 N N . VAL A 1 186 ? -8.534 7.351 -0.163 1.00 93.88 186 VAL A N 1
ATOM 1388 C CA . VAL A 1 186 ? -7.921 6.222 -0.874 1.00 93.88 186 VAL A CA 1
ATOM 1389 C C . VAL A 1 186 ? -6.796 5.667 -0.012 1.00 93.88 186 VAL A C 1
ATOM 1391 O O . VAL A 1 186 ? -5.735 6.297 0.063 1.00 93.88 186 VAL A O 1
ATOM 1394 N N . PRO A 1 187 ? -7.001 4.502 0.627 1.00 94.62 187 PRO A N 1
ATOM 1395 C CA . PRO A 1 187 ? -6.002 3.901 1.496 1.00 94.62 187 PRO A CA 1
ATOM 1396 C C . PRO A 1 187 ? -4.718 3.599 0.729 1.00 94.62 187 PRO A C 1
ATOM 1398 O O . PRO A 1 187 ? -4.749 3.041 -0.373 1.00 94.62 187 PRO A O 1
ATOM 1401 N N . VAL A 1 188 ? -3.582 3.955 1.325 1.00 95.94 188 VAL A N 1
ATOM 1402 C CA . VAL A 1 188 ? -2.260 3.713 0.748 1.00 95.94 188 VAL A CA 1
ATOM 1403 C C . VAL A 1 188 ? -1.599 2.528 1.440 1.00 95.94 188 VAL A C 1
ATOM 1405 O O . VAL A 1 188 ? -1.459 2.499 2.660 1.00 95.94 188 VAL A O 1
ATOM 1408 N N . LEU A 1 189 ? -1.149 1.566 0.640 1.00 97.44 189 LEU A N 1
ATOM 1409 C CA . LEU A 1 189 ? -0.259 0.492 1.059 1.00 97.44 189 LEU A CA 1
ATOM 1410 C C . LEU A 1 189 ? 1.112 0.696 0.426 1.00 97.44 189 LEU A C 1
ATOM 1412 O O . LEU A 1 189 ? 1.221 0.987 -0.766 1.00 97.44 189 LEU A O 1
ATOM 1416 N N . LEU A 1 190 ? 2.166 0.512 1.214 1.00 97.69 190 LEU A N 1
ATOM 1417 C CA . LEU A 1 190 ? 3.536 0.605 0.717 1.00 97.69 190 LEU A CA 1
ATOM 1418 C C . LEU A 1 190 ? 4.081 -0.793 0.462 1.00 97.69 190 LEU A C 1
ATOM 1420 O O . LEU A 1 190 ? 4.038 -1.646 1.348 1.00 97.69 190 LEU A O 1
ATOM 1424 N N . GLU A 1 191 ? 4.626 -0.990 -0.729 1.00 97.75 191 GLU A N 1
ATOM 1425 C CA . GLU A 1 191 ? 5.465 -2.127 -1.086 1.00 97.75 191 GLU A CA 1
ATOM 1426 C C . GLU A 1 191 ? 6.895 -1.602 -1.213 1.00 97.75 191 GLU A C 1
ATOM 1428 O O . GLU A 1 191 ? 7.204 -0.808 -2.107 1.00 97.75 191 GLU A O 1
ATOM 1433 N N . VAL A 1 192 ? 7.755 -1.966 -0.265 1.00 96.38 192 VAL A N 1
ATOM 1434 C CA . VAL A 1 192 ? 9.099 -1.384 -0.157 1.00 96.38 192 VAL A CA 1
ATOM 1435 C C . VAL A 1 192 ? 10.205 -2.390 -0.445 1.00 96.38 192 VAL A C 1
ATOM 1437 O O . VAL A 1 192 ? 11.366 -2.004 -0.366 1.00 96.38 192 VAL A O 1
ATOM 1440 N N . ALA A 1 193 ? 9.895 -3.651 -0.749 1.00 95.12 193 ALA A N 1
ATOM 1441 C CA . ALA A 1 193 ? 10.875 -4.722 -0.914 1.00 95.12 193 ALA A CA 1
ATOM 1442 C C . ALA A 1 193 ? 11.357 -4.923 -2.357 1.00 95.12 193 ALA A C 1
ATOM 1444 O O . ALA A 1 193 ? 12.445 -5.465 -2.561 1.00 95.12 193 ALA A O 1
ATOM 1445 N N . GLY A 1 194 ? 10.563 -4.531 -3.350 1.00 94.56 194 GLY A N 1
ATOM 1446 C CA . GLY A 1 194 ? 10.825 -4.747 -4.764 1.00 94.56 194 GLY A CA 1
ATOM 1447 C C . GLY A 1 194 ? 12.006 -3.925 -5.274 1.00 94.56 194 GLY A C 1
ATOM 1448 O O . GLY A 1 194 ? 11.960 -2.695 -5.315 1.00 94.56 194 GLY A O 1
ATOM 1449 N N . ARG A 1 195 ? 13.089 -4.603 -5.674 1.00 92.69 195 ARG A N 1
ATOM 1450 C CA . ARG A 1 195 ? 14.340 -3.947 -6.109 1.00 92.69 195 ARG A CA 1
ATOM 1451 C C . ARG A 1 195 ? 14.362 -3.601 -7.594 1.00 92.69 195 ARG A C 1
ATOM 1453 O O . ARG A 1 195 ? 15.149 -2.763 -8.029 1.00 92.69 195 ARG A O 1
ATOM 1460 N N . ASP A 1 196 ? 13.516 -4.254 -8.379 1.00 92.88 196 ASP A N 1
ATOM 1461 C CA 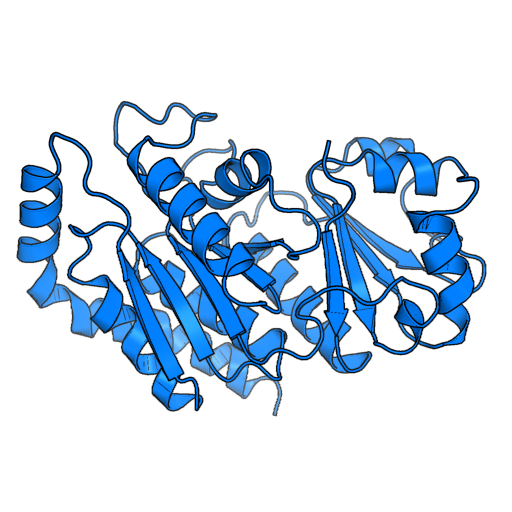. ASP A 1 196 ? 13.345 -4.013 -9.805 1.00 92.88 196 ASP A CA 1
ATOM 1462 C C . ASP A 1 196 ? 11.879 -4.202 -10.218 1.00 92.88 196 ASP A C 1
ATOM 1464 O O . ASP A 1 196 ? 11.031 -4.592 -9.424 1.00 92.88 196 ASP A O 1
ATOM 1468 N N . THR A 1 197 ? 11.544 -3.938 -11.483 1.00 94.75 197 THR A N 1
ATOM 1469 C CA . THR A 1 197 ? 10.148 -4.026 -11.946 1.00 94.75 197 THR A CA 1
ATOM 1470 C C . THR A 1 197 ? 9.542 -5.431 -11.826 1.00 94.75 197 THR A C 1
ATOM 1472 O O . THR A 1 197 ? 8.327 -5.543 -11.662 1.00 94.75 197 THR A O 1
ATOM 1475 N N . ALA A 1 198 ? 10.345 -6.495 -11.918 1.00 96.06 198 ALA A N 1
ATOM 1476 C CA . ALA A 1 198 ? 9.854 -7.860 -11.754 1.00 96.06 198 ALA A CA 1
ATOM 1477 C C . ALA A 1 198 ? 9.536 -8.137 -10.281 1.00 96.06 198 ALA A C 1
ATOM 1479 O O . ALA A 1 198 ? 8.465 -8.660 -9.971 1.00 96.06 198 ALA A O 1
ATOM 1480 N N . GLU A 1 199 ? 10.432 -7.729 -9.381 1.00 96.19 199 GLU A N 1
ATOM 1481 C CA . GLU A 1 199 ? 10.215 -7.853 -7.945 1.00 96.19 199 GLU A CA 1
ATOM 1482 C C . GLU A 1 199 ? 9.048 -6.982 -7.469 1.00 96.19 199 GLU A C 1
ATOM 1484 O O . GLU A 1 199 ? 8.177 -7.508 -6.784 1.00 96.19 199 GLU A O 1
ATOM 1489 N N . ASN A 1 200 ? 8.946 -5.724 -7.916 1.00 96.62 200 ASN A N 1
ATOM 1490 C CA . ASN A 1 200 ? 7.803 -4.844 -7.637 1.00 96.62 200 ASN A CA 1
ATOM 1491 C C . ASN A 1 200 ? 6.481 -5.524 -8.003 1.00 96.62 200 ASN A C 1
ATOM 1493 O O . ASN A 1 200 ? 5.529 -5.495 -7.225 1.00 96.62 200 ASN A O 1
ATOM 1497 N N . ALA A 1 201 ? 6.420 -6.171 -9.175 1.00 97.75 201 ALA A N 1
ATOM 1498 C CA . ALA A 1 201 ? 5.237 -6.914 -9.593 1.00 97.75 201 ALA A CA 1
ATOM 1499 C C . ALA A 1 201 ? 4.940 -8.081 -8.639 1.00 97.75 201 ALA A C 1
ATOM 1501 O O . ALA A 1 201 ? 3.797 -8.240 -8.221 1.00 97.75 201 ALA A O 1
ATOM 1502 N N . SER A 1 202 ? 5.944 -8.876 -8.264 1.00 97.31 202 SER A N 1
ATOM 1503 C CA . SER A 1 202 ? 5.753 -10.019 -7.359 1.00 97.31 202 SER A CA 1
ATOM 1504 C C . SER A 1 202 ? 5.375 -9.618 -5.925 1.00 97.31 202 SER A C 1
ATOM 1506 O O . SER A 1 202 ? 4.434 -10.172 -5.364 1.00 97.31 202 SER A O 1
ATOM 1508 N N . CYS A 1 203 ? 6.039 -8.616 -5.342 1.00 96.81 203 CYS A N 1
ATOM 1509 C CA . CYS A 1 203 ? 5.764 -8.141 -3.987 1.00 96.81 203 CYS A CA 1
ATOM 1510 C C . CYS A 1 203 ? 4.394 -7.455 -3.913 1.00 96.81 203 CYS A C 1
ATOM 1512 O O . CYS A 1 203 ? 3.597 -7.749 -3.022 1.00 96.81 203 CYS A O 1
ATOM 1514 N N . SER A 1 204 ? 4.063 -6.626 -4.913 1.00 98.25 204 SER A N 1
ATOM 1515 C CA . SER A 1 204 ? 2.741 -5.993 -4.995 1.00 98.25 204 SER A CA 1
ATOM 1516 C C . SER A 1 204 ? 1.626 -7.032 -5.138 1.00 98.25 204 SER A C 1
ATOM 1518 O O . SER A 1 204 ? 0.544 -6.835 -4.592 1.00 98.25 204 SER A O 1
ATOM 1520 N N . LEU A 1 205 ? 1.881 -8.162 -5.813 1.00 97.81 205 LEU A N 1
ATOM 1521 C CA . LEU A 1 205 ? 0.892 -9.232 -5.960 1.00 97.81 205 LEU A CA 1
ATOM 1522 C C . LEU A 1 205 ? 0.545 -9.840 -4.602 1.00 97.81 205 LEU A C 1
ATOM 1524 O O . LEU A 1 205 ? -0.631 -10.034 -4.319 1.00 97.81 205 LEU A O 1
ATOM 1528 N N . GLY A 1 206 ? 1.545 -10.072 -3.745 1.00 96.19 206 GLY A N 1
ATOM 1529 C CA . GLY A 1 206 ? 1.326 -10.557 -2.381 1.00 96.19 206 GLY A CA 1
ATOM 1530 C C . GLY A 1 206 ? 0.360 -9.667 -1.594 1.00 96.19 206 GLY A C 1
ATOM 1531 O O . GLY A 1 206 ? -0.599 -10.168 -1.009 1.00 96.19 206 GLY A O 1
ATOM 1532 N N . LEU A 1 207 ? 0.538 -8.344 -1.664 1.00 97.06 207 LEU A N 1
ATOM 1533 C CA . LEU A 1 207 ? -0.374 -7.381 -1.034 1.00 97.06 207 LEU A CA 1
ATOM 1534 C C . LEU A 1 207 ? -1.773 -7.392 -1.673 1.00 97.06 207 LEU A C 1
ATOM 1536 O O . LEU A 1 207 ? -2.771 -7.394 -0.954 1.00 97.06 207 LEU A O 1
ATOM 1540 N N . VAL A 1 208 ? -1.870 -7.445 -3.009 1.00 97.31 208 VAL A N 1
ATOM 1541 C CA . VAL A 1 208 ? -3.162 -7.538 -3.721 1.00 97.31 208 VAL A CA 1
ATOM 1542 C C . VAL A 1 208 ? -3.941 -8.790 -3.310 1.00 97.31 208 VAL A C 1
ATOM 1544 O O . VAL A 1 208 ? -5.151 -8.719 -3.093 1.00 97.31 208 VAL A O 1
ATOM 1547 N N . LEU A 1 209 ? -3.264 -9.934 -3.189 1.00 96.19 209 LEU A N 1
ATOM 1548 C CA . LEU A 1 209 ? -3.888 -11.187 -2.769 1.00 96.19 209 LEU A CA 1
ATOM 1549 C C . LEU A 1 209 ? -4.304 -11.137 -1.293 1.00 96.19 209 LEU A C 1
ATOM 1551 O O . LEU A 1 209 ? -5.411 -11.564 -0.965 1.00 96.19 209 LEU A O 1
ATOM 1555 N N . ALA A 1 210 ? -3.470 -10.559 -0.423 1.00 95.69 210 ALA A N 1
ATOM 1556 C CA . ALA A 1 210 ? -3.769 -10.408 1.000 1.00 95.69 210 ALA A CA 1
ATOM 1557 C C . ALA A 1 210 ? -5.011 -9.535 1.254 1.00 95.69 210 ALA A C 1
ATOM 1559 O O . ALA A 1 210 ? -5.856 -9.908 2.070 1.00 95.69 210 ALA A O 1
ATOM 1560 N N . LEU A 1 211 ? -5.169 -8.433 0.503 1.00 94.88 211 LEU A N 1
ATOM 1561 C CA . LEU A 1 211 ? -6.372 -7.585 0.530 1.00 94.88 211 LEU A CA 1
ATOM 1562 C C . LEU A 1 211 ? -7.655 -8.405 0.308 1.00 94.88 211 LEU A C 1
ATOM 1564 O O . LEU A 1 211 ? -8.694 -8.159 0.932 1.00 94.88 211 LEU A O 1
ATOM 1568 N N . GLY A 1 212 ? -7.586 -9.384 -0.598 1.00 91.38 212 GLY A N 1
ATOM 1569 C CA . GLY A 1 212 ? -8.727 -10.160 -1.062 1.00 91.38 212 GLY A CA 1
ATOM 1570 C C . GLY A 1 212 ? -9.766 -9.300 -1.791 1.00 91.38 212 GLY A C 1
ATOM 1571 O O . GLY A 1 212 ? -9.766 -8.073 -1.729 1.00 91.38 212 GLY A O 1
ATOM 1572 N N . GLY A 1 213 ? -10.685 -9.936 -2.520 1.00 90.69 213 GLY A N 1
ATOM 1573 C CA . GLY A 1 213 ? -11.785 -9.248 -3.217 1.00 90.69 213 GLY A CA 1
ATOM 1574 C C . GLY A 1 213 ? -11.383 -8.354 -4.400 1.00 90.69 213 GLY A C 1
ATOM 1575 O O . GLY A 1 213 ? -12.270 -7.884 -5.111 1.00 90.69 213 GLY A O 1
ATOM 1576 N N . ALA A 1 214 ? -10.085 -8.156 -4.652 1.00 94.88 214 ALA A N 1
ATOM 1577 C CA . ALA A 1 214 ? -9.602 -7.519 -5.865 1.00 94.88 214 ALA A CA 1
ATOM 1578 C C . ALA A 1 214 ? -9.961 -8.376 -7.092 1.00 94.88 214 ALA A C 1
ATOM 1580 O O . ALA A 1 214 ? -9.795 -9.592 -7.105 1.00 94.88 214 ALA A O 1
ATOM 1581 N N . ARG A 1 215 ? -10.471 -7.718 -8.128 1.00 96.75 215 ARG A N 1
ATOM 1582 C CA . ARG A 1 215 ? -10.833 -8.270 -9.440 1.00 96.75 215 ARG A CA 1
ATOM 1583 C C . ARG A 1 215 ? -10.074 -7.582 -10.567 1.00 96.75 215 ARG A C 1
ATOM 1585 O O . ARG A 1 215 ? -9.949 -8.141 -11.652 1.00 96.75 215 ARG A O 1
ATOM 1592 N N . ARG A 1 216 ? -9.603 -6.352 -10.342 1.00 98.12 216 ARG A N 1
ATOM 1593 C CA . ARG A 1 216 ? -8.887 -5.557 -11.336 1.00 98.12 216 ARG A CA 1
ATOM 1594 C C . ARG A 1 216 ? -7.716 -4.823 -10.697 1.00 98.12 216 ARG A C 1
ATOM 1596 O O . ARG A 1 216 ? -7.870 -4.184 -9.662 1.00 98.12 216 ARG A O 1
ATOM 1603 N N . VAL A 1 217 ? -6.566 -4.874 -11.354 1.00 98.62 217 VAL A N 1
ATOM 1604 C CA . VAL A 1 217 ? -5.364 -4.131 -10.987 1.00 98.62 217 VAL A CA 1
ATOM 1605 C C . VAL A 1 217 ? -5.005 -3.191 -12.126 1.00 98.62 217 VAL A C 1
ATOM 1607 O O . VAL A 1 217 ? -4.820 -3.624 -13.261 1.00 98.62 217 VAL A O 1
ATOM 1610 N N . THR A 1 218 ? -4.901 -1.899 -11.825 1.00 98.69 218 THR A N 1
ATOM 1611 C CA . THR A 1 218 ? -4.400 -0.900 -12.773 1.00 98.69 218 THR A CA 1
ATOM 1612 C C . THR A 1 218 ? -2.985 -0.499 -12.392 1.00 98.69 218 THR A C 1
ATOM 1614 O O . THR A 1 218 ? -2.764 0.085 -11.335 1.00 98.69 218 THR A O 1
ATOM 1617 N N . VAL A 1 219 ? -2.020 -0.789 -13.259 1.00 98.69 219 VAL A N 1
ATOM 1618 C CA . VAL A 1 219 ? -0.612 -0.449 -13.048 1.00 98.69 219 VAL A CA 1
ATOM 1619 C C . VAL A 1 219 ? -0.314 0.897 -13.692 1.00 98.69 219 VAL A C 1
ATOM 1621 O O . VAL A 1 219 ? -0.453 1.054 -14.906 1.00 98.69 219 VAL A O 1
ATOM 1624 N N . VAL A 1 220 ? 0.127 1.869 -12.901 1.00 98.62 220 VAL A N 1
ATOM 1625 C CA . VAL A 1 220 ? 0.511 3.199 -13.371 1.00 98.62 220 VAL A CA 1
ATOM 1626 C C . VAL A 1 220 ? 2.026 3.278 -13.509 1.00 98.62 220 VAL A C 1
ATOM 1628 O O . VAL A 1 220 ? 2.773 3.133 -12.541 1.00 98.62 220 VAL A O 1
ATOM 1631 N N . THR A 1 221 ? 2.493 3.519 -14.733 1.00 97.75 221 THR A N 1
ATOM 1632 C CA . THR A 1 221 ? 3.925 3.564 -15.060 1.00 97.75 221 THR A CA 1
ATOM 1633 C C . THR A 1 221 ? 4.236 4.606 -16.139 1.00 97.75 221 THR A C 1
ATOM 1635 O O . THR A 1 221 ? 3.341 5.237 -16.697 1.00 97.75 221 THR A O 1
ATOM 1638 N N . SER A 1 222 ? 5.509 4.842 -16.450 1.00 95.56 222 SER A N 1
ATOM 1639 C CA . SER A 1 222 ? 5.909 5.724 -17.554 1.00 95.56 222 SER A CA 1
ATOM 1640 C C . SER A 1 222 ? 5.850 5.015 -18.906 1.00 95.56 222 SER A C 1
ATOM 1642 O O . SER A 1 222 ? 6.162 3.836 -19.000 1.00 95.56 222 SER A O 1
ATOM 1644 N N . ARG A 1 223 ? 5.560 5.754 -19.988 1.00 93.06 223 ARG A N 1
ATOM 1645 C CA . ARG A 1 223 ? 5.507 5.223 -21.371 1.00 93.06 223 ARG A CA 1
ATOM 1646 C C . ARG A 1 223 ? 6.752 4.464 -21.833 1.00 93.06 223 ARG A C 1
ATOM 1648 O O . ARG A 1 223 ? 6.663 3.640 -22.732 1.00 93.06 223 ARG A O 1
ATOM 1655 N N . TRP A 1 224 ? 7.906 4.766 -21.250 1.00 91.94 224 TRP A N 1
ATOM 1656 C CA . TRP A 1 224 ? 9.163 4.122 -21.605 1.00 91.94 224 TRP A CA 1
ATOM 1657 C C . TRP A 1 224 ? 9.358 2.752 -20.927 1.00 91.94 224 TRP A C 1
ATOM 1659 O O . TRP A 1 224 ? 10.168 1.978 -21.424 1.00 91.94 224 TRP A O 1
ATOM 1669 N N . HIS A 1 225 ? 8.592 2.413 -19.874 1.00 92.06 225 HIS A N 1
ATOM 1670 C CA . HIS A 1 225 ? 8.590 1.104 -19.190 1.00 92.06 225 HIS A CA 1
ATOM 1671 C C . HIS A 1 225 ? 7.883 0.018 -20.028 1.00 92.06 225 HIS A C 1
ATOM 1673 O O . HIS A 1 225 ? 6.854 -0.546 -19.644 1.00 92.06 225 HIS A O 1
ATOM 1679 N N . VAL A 1 226 ? 8.419 -0.294 -21.205 1.00 94.12 226 VAL A N 1
ATOM 1680 C CA . VAL A 1 226 ? 7.782 -1.239 -22.136 1.00 94.12 226 VAL A CA 1
ATOM 1681 C C . VAL A 1 226 ? 7.742 -2.678 -21.612 1.00 94.12 226 VAL A C 1
ATOM 1683 O O . VAL A 1 226 ? 6.922 -3.468 -22.073 1.00 94.12 226 VAL A O 1
ATOM 1686 N N . ARG A 1 227 ? 8.576 -3.032 -20.622 1.00 95.50 227 ARG A N 1
ATOM 1687 C CA . ARG A 1 227 ? 8.573 -4.371 -20.009 1.00 95.50 227 ARG A CA 1
ATOM 1688 C C . ARG A 1 227 ? 7.512 -4.546 -18.924 1.00 95.50 227 ARG A C 1
ATOM 1690 O O . ARG A 1 227 ? 7.148 -5.683 -18.632 1.00 95.50 227 ARG A O 1
ATOM 1697 N N . THR A 1 228 ? 6.986 -3.462 -18.343 1.00 96.56 228 THR A N 1
ATOM 1698 C CA . THR A 1 228 ? 6.015 -3.527 -17.234 1.00 96.56 228 THR A CA 1
ATOM 1699 C C . THR A 1 228 ? 4.818 -4.443 -17.527 1.00 96.56 228 THR A C 1
ATOM 1701 O O . THR A 1 228 ? 4.555 -5.315 -16.698 1.00 96.56 228 THR A O 1
ATOM 1704 N N . PRO A 1 229 ? 4.135 -4.365 -18.689 1.00 97.50 229 PRO A N 1
ATOM 1705 C CA . PRO A 1 229 ? 3.013 -5.261 -18.979 1.00 97.50 229 PRO A CA 1
ATOM 1706 C C . PRO A 1 229 ? 3.370 -6.755 -18.901 1.00 97.50 229 PRO A C 1
ATOM 1708 O O . PRO A 1 229 ? 2.529 -7.569 -18.530 1.00 97.50 229 PRO A O 1
ATOM 1711 N N . LEU A 1 230 ? 4.617 -7.126 -19.216 1.00 97.44 230 LEU A N 1
ATOM 1712 C CA . LEU A 1 230 ? 5.077 -8.518 -19.214 1.00 97.44 230 LEU A CA 1
ATOM 1713 C C . LEU A 1 230 ? 5.306 -9.059 -17.797 1.00 97.44 230 LEU A C 1
ATOM 1715 O O . LEU A 1 230 ? 5.085 -10.249 -17.560 1.00 97.44 230 LEU A O 1
ATOM 1719 N N . PHE A 1 231 ? 5.738 -8.200 -16.869 1.00 97.81 231 PHE A N 1
ATOM 1720 C CA . PHE A 1 231 ? 5.962 -8.560 -15.466 1.00 97.81 231 PHE A CA 1
ATOM 1721 C C . PHE A 1 231 ? 4.665 -8.666 -14.666 1.00 97.81 231 PHE A C 1
ATOM 1723 O O . PHE A 1 231 ? 4.573 -9.516 -13.789 1.00 97.81 231 PHE A O 1
ATOM 1730 N N . PHE A 1 232 ? 3.654 -7.866 -15.006 1.00 98.06 232 PHE A N 1
ATOM 1731 C CA . PHE A 1 232 ? 2.337 -7.912 -14.362 1.00 98.06 232 PHE A CA 1
ATOM 1732 C C . PHE A 1 232 ? 1.364 -8.895 -15.024 1.00 98.06 232 PHE A C 1
ATOM 1734 O O . PHE A 1 232 ? 0.326 -9.208 -14.449 1.00 98.06 232 PHE A O 1
ATOM 1741 N N . ALA A 1 233 ? 1.687 -9.433 -16.205 1.00 97.50 233 ALA A N 1
ATOM 1742 C CA . ALA A 1 233 ? 0.851 -10.428 -16.878 1.00 97.50 233 ALA A CA 1
ATOM 1743 C C . ALA A 1 233 ? 0.429 -11.634 -16.000 1.00 97.50 233 ALA A C 1
ATOM 1745 O O . ALA A 1 233 ? -0.740 -12.007 -16.111 1.00 97.50 233 ALA A O 1
ATOM 1746 N N . PRO A 1 234 ? 1.288 -12.199 -15.118 1.00 97.00 234 PRO A N 1
ATOM 1747 C CA . PRO A 1 234 ? 0.933 -13.341 -14.262 1.00 97.00 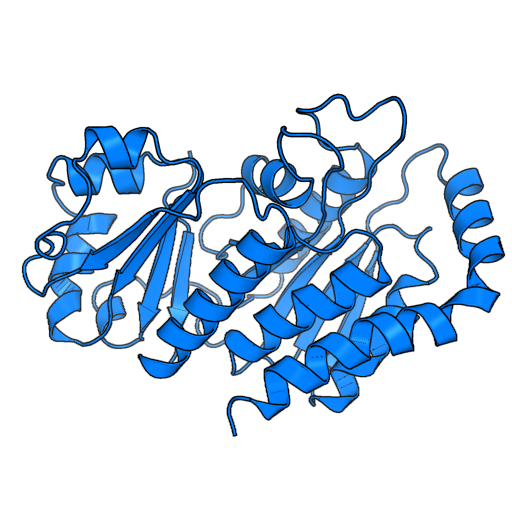234 PRO A CA 1
ATOM 1748 C C . PRO A 1 234 ? -0.186 -13.080 -13.249 1.00 97.00 234 PRO A C 1
ATOM 1750 O O . PRO A 1 234 ? -0.768 -14.017 -12.728 1.00 97.00 234 PRO A O 1
ATOM 1753 N N . TYR A 1 235 ? -0.557 -11.825 -12.982 1.00 97.56 235 TYR A N 1
ATOM 1754 C CA . TYR A 1 235 ? -1.697 -11.523 -12.104 1.00 97.56 235 TYR A CA 1
ATOM 1755 C C . TYR A 1 235 ? -2.999 -12.149 -12.635 1.00 97.56 235 TYR A C 1
ATOM 1757 O O . TYR A 1 235 ? -3.898 -12.472 -11.861 1.00 97.56 235 TYR A O 1
ATOM 1765 N N . ARG A 1 236 ? -3.087 -12.363 -13.956 1.00 97.06 236 ARG A N 1
ATOM 1766 C CA . ARG A 1 236 ? -4.217 -13.048 -14.596 1.00 97.06 236 ARG A CA 1
ATOM 1767 C C . ARG A 1 236 ? -4.355 -14.502 -14.151 1.00 97.06 236 ARG A C 1
ATOM 1769 O O . ARG A 1 236 ? -5.480 -14.984 -14.075 1.00 97.06 236 ARG A O 1
ATOM 1776 N N . ASP A 1 237 ? -3.253 -15.154 -13.784 1.00 95.88 237 ASP A N 1
ATOM 1777 C CA . ASP A 1 237 ? -3.251 -16.529 -13.269 1.00 95.88 237 ASP A CA 1
ATOM 1778 C C . ASP A 1 237 ? -3.940 -16.611 -11.891 1.00 95.88 237 ASP A C 1
ATOM 1780 O O . ASP A 1 237 ? -4.387 -17.674 -11.472 1.00 95.88 237 ASP A O 1
ATOM 1784 N N . HIS A 1 238 ? -4.113 -15.463 -11.225 1.00 95.00 238 HIS A N 1
ATOM 1785 C CA . HIS A 1 238 ? -4.856 -15.302 -9.974 1.00 95.00 238 HIS A CA 1
ATOM 1786 C C . HIS A 1 238 ? -6.259 -14.701 -10.179 1.00 95.00 238 HIS A C 1
ATOM 1788 O O . HIS A 1 238 ? -6.867 -14.194 -9.238 1.00 95.00 238 HIS A O 1
ATOM 1794 N N . GLY A 1 239 ? -6.777 -14.711 -11.412 1.00 96.19 239 GLY A N 1
ATOM 1795 C CA . GLY A 1 239 ? -8.117 -14.211 -11.733 1.00 96.19 239 GLY A CA 1
ATOM 1796 C C . GLY A 1 239 ? -8.247 -12.684 -11.773 1.00 96.19 239 GLY A C 1
ATOM 1797 O O . GLY A 1 239 ? -9.364 -12.166 -11.793 1.00 96.19 239 GLY A O 1
ATOM 1798 N N . LEU A 1 240 ? -7.133 -11.944 -11.795 1.00 97.62 240 LEU A N 1
ATOM 1799 C CA . LEU A 1 240 ? -7.142 -10.482 -11.838 1.00 97.62 240 LEU A CA 1
ATOM 1800 C C . LEU A 1 240 ? -7.147 -9.970 -13.284 1.00 97.62 240 LEU A C 1
ATOM 1802 O O . LEU A 1 240 ? -6.305 -10.343 -14.103 1.00 97.62 240 LEU A O 1
ATOM 1806 N N . ALA A 1 241 ? -8.042 -9.034 -13.593 1.00 98.12 241 ALA A N 1
ATOM 1807 C CA . ALA A 1 241 ? -7.932 -8.217 -14.796 1.00 98.12 241 ALA A CA 1
ATOM 1808 C C . ALA A 1 241 ? -6.803 -7.190 -14.619 1.00 98.12 241 ALA A C 1
ATOM 1810 O O . ALA A 1 241 ? -6.781 -6.468 -13.626 1.00 98.12 241 ALA A O 1
ATOM 1811 N N . VAL A 1 242 ? -5.877 -7.102 -15.575 1.00 98.25 242 VAL A N 1
ATOM 1812 C CA . VAL A 1 242 ? -4.714 -6.204 -15.479 1.00 98.25 242 VAL A CA 1
ATOM 1813 C C . VAL A 1 242 ? -4.754 -5.170 -16.587 1.00 98.25 242 VAL A C 1
ATOM 1815 O O . VAL A 1 242 ? -4.673 -5.529 -17.765 1.00 98.25 242 VAL A O 1
ATOM 1818 N N . ASP A 1 243 ? -4.795 -3.906 -16.182 1.00 97.94 243 ASP A N 1
ATOM 1819 C CA . ASP A 1 243 ? -4.680 -2.741 -17.050 1.00 97.94 243 ASP A CA 1
ATOM 1820 C C . ASP A 1 243 ? -3.354 -2.019 -16.789 1.00 97.94 243 ASP A C 1
ATOM 1822 O O . ASP A 1 243 ? -2.851 -1.998 -15.665 1.00 97.94 243 ASP A O 1
ATOM 1826 N N . VAL A 1 244 ? -2.789 -1.392 -17.821 1.00 98.19 244 VAL A N 1
ATOM 1827 C CA . VAL A 1 244 ? -1.605 -0.534 -17.683 1.00 98.19 244 VAL A CA 1
ATOM 1828 C C . VAL A 1 244 ? -1.952 0.866 -18.160 1.00 98.19 244 VAL A C 1
ATOM 1830 O O . VAL A 1 244 ? -2.358 1.066 -19.305 1.00 98.19 244 VAL A O 1
ATOM 1833 N N . VAL A 1 245 ? -1.769 1.843 -17.277 1.00 97.94 245 VAL A N 1
ATOM 1834 C CA . VAL A 1 245 ? -1.999 3.258 -17.551 1.00 97.94 245 VAL A CA 1
ATOM 1835 C C . VAL A 1 245 ? -0.670 3.989 -17.559 1.00 97.94 245 VAL A C 1
ATOM 1837 O O . VAL A 1 245 ? 0.130 3.929 -16.626 1.00 97.94 245 VAL A O 1
ATOM 1840 N N . TRP A 1 246 ? -0.443 4.719 -18.642 1.00 97.06 246 TRP A N 1
ATOM 1841 C CA . TRP A 1 246 ? 0.804 5.428 -18.856 1.00 97.06 246 TRP A CA 1
ATOM 1842 C C . TRP A 1 246 ? 0.703 6.874 -18.373 1.00 97.06 246 TRP A C 1
ATOM 1844 O O . TRP A 1 246 ? -0.190 7.617 -18.783 1.00 97.06 246 TRP A O 1
ATOM 1854 N N . ALA A 1 247 ? 1.661 7.295 -17.555 1.00 96.25 247 ALA A N 1
ATOM 1855 C CA . ALA A 1 247 ? 1.870 8.691 -17.210 1.00 96.25 247 ALA A CA 1
ATOM 1856 C C . ALA A 1 247 ? 2.298 9.509 -18.438 1.00 96.25 247 ALA A C 1
ATOM 1858 O O . ALA A 1 247 ? 2.865 8.978 -19.404 1.00 96.25 247 ALA A O 1
ATOM 1859 N N . ARG A 1 248 ? 2.067 10.827 -18.383 1.00 89.75 248 ARG A N 1
ATOM 1860 C CA . ARG A 1 248 ? 2.524 11.748 -19.431 1.00 89.75 248 ARG A CA 1
ATOM 1861 C C . ARG A 1 248 ? 4.052 11.650 -19.578 1.00 89.75 248 ARG A C 1
ATOM 1863 O O . ARG A 1 248 ? 4.757 11.596 -18.568 1.00 89.75 248 ARG A O 1
ATOM 1870 N N . PRO A 1 249 ? 4.582 11.591 -20.812 1.00 85.06 249 PRO A N 1
ATOM 1871 C CA . PRO A 1 249 ? 6.020 11.515 -21.020 1.00 85.06 249 PRO A CA 1
ATOM 1872 C C . PRO A 1 249 ? 6.679 12.825 -20.577 1.00 85.06 249 PRO A C 1
ATOM 1874 O O . PRO A 1 249 ? 6.177 13.909 -20.868 1.00 85.06 249 PRO A O 1
ATOM 1877 N N . LEU A 1 250 ? 7.816 12.714 -19.895 1.00 87.56 250 LEU A N 1
ATOM 1878 C CA . LEU A 1 250 ? 8.684 13.850 -19.581 1.00 87.56 250 LEU A CA 1
ATOM 1879 C C . LEU A 1 250 ? 9.814 13.940 -20.609 1.00 87.56 250 LEU A C 1
ATOM 1881 O O . LEU A 1 250 ? 10.017 13.012 -21.392 1.00 87.56 250 LEU A O 1
ATOM 1885 N N . ARG A 1 251 ? 10.555 15.053 -20.622 1.00 83.69 251 ARG A N 1
ATOM 1886 C CA . ARG A 1 251 ? 11.743 15.205 -21.479 1.00 83.69 251 ARG A CA 1
ATOM 1887 C C . ARG A 1 251 ? 12.789 14.127 -21.146 1.00 83.69 251 ARG A C 1
ATOM 1889 O O . ARG A 1 251 ? 12.767 13.548 -20.070 1.00 83.69 251 ARG A O 1
ATOM 1896 N N . HIS A 1 252 ? 13.689 13.856 -22.090 1.00 80.81 252 HIS A N 1
ATOM 1897 C CA . HIS A 1 252 ? 14.806 12.910 -21.937 1.00 80.81 252 HIS A CA 1
ATOM 1898 C C . HIS A 1 252 ? 14.445 11.421 -21.773 1.00 80.81 252 HIS A C 1
ATOM 1900 O O . HIS A 1 252 ? 15.325 10.624 -21.498 1.00 80.81 252 HIS A O 1
ATOM 1906 N N . TRP A 1 253 ? 13.220 10.977 -22.058 1.00 87.50 253 TRP A N 1
ATOM 1907 C CA . TRP A 1 253 ? 12.829 9.566 -21.881 1.00 87.50 253 TRP A CA 1
ATOM 1908 C C . TRP A 1 253 ? 13.474 8.551 -22.855 1.00 87.50 253 TRP A C 1
ATOM 1910 O O . TRP A 1 253 ? 13.409 7.345 -22.617 1.00 87.50 253 TRP A O 1
ATOM 1920 N N . ALA A 1 254 ? 14.091 9.001 -23.954 1.00 88.56 254 ALA A N 1
ATOM 1921 C CA . ALA A 1 254 ? 14.583 8.114 -25.016 1.00 88.56 254 ALA A CA 1
ATOM 1922 C C . ALA A 1 254 ? 15.693 7.153 -24.550 1.00 88.56 254 ALA A C 1
ATOM 1924 O O . ALA A 1 254 ? 15.690 5.977 -24.914 1.00 88.56 254 ALA A O 1
ATOM 1925 N N . HIS A 1 255 ? 16.620 7.625 -23.711 1.00 88.50 255 HIS A N 1
ATOM 1926 C CA . HIS A 1 255 ? 17.689 6.775 -23.179 1.00 88.50 255 HIS A CA 1
ATOM 1927 C C . HIS A 1 255 ? 17.146 5.704 -22.214 1.00 88.50 255 HIS A C 1
ATOM 1929 O O . HIS A 1 255 ? 17.647 4.579 -22.205 1.00 88.50 255 HIS A O 1
ATOM 1935 N N . LEU A 1 256 ? 16.078 6.021 -21.471 1.00 90.06 256 LEU A N 1
ATOM 1936 C CA . LEU A 1 256 ? 15.372 5.078 -20.600 1.00 90.06 256 LEU A CA 1
ATOM 1937 C C . LEU A 1 256 ? 14.652 4.000 -21.420 1.00 90.06 256 LEU A C 1
ATOM 1939 O O . LEU A 1 256 ? 14.761 2.816 -21.107 1.00 90.06 256 LEU A O 1
ATOM 1943 N N . LEU A 1 257 ? 13.997 4.378 -22.526 1.00 92.56 257 LEU A N 1
ATOM 1944 C CA . LEU A 1 257 ? 13.423 3.400 -23.457 1.00 92.56 257 LEU A CA 1
ATOM 1945 C C . LEU A 1 257 ? 14.511 2.480 -24.031 1.00 92.56 257 LEU A C 1
ATOM 1947 O O . LEU A 1 257 ? 14.330 1.265 -24.074 1.00 92.56 257 LEU A O 1
ATOM 1951 N N . ALA A 1 258 ? 15.645 3.035 -24.464 1.00 92.12 258 ALA A N 1
ATOM 1952 C CA . ALA A 1 258 ? 16.738 2.231 -25.004 1.00 92.12 258 ALA A CA 1
ATOM 1953 C C . ALA A 1 258 ? 17.250 1.202 -23.979 1.00 92.12 258 ALA A C 1
ATOM 1955 O O . ALA A 1 258 ? 17.535 0.061 -24.345 1.00 92.12 258 ALA A O 1
ATOM 1956 N N . HIS A 1 259 ? 17.333 1.575 -22.698 1.00 90.06 259 HIS A N 1
ATOM 1957 C CA . HIS A 1 259 ? 17.675 0.650 -21.617 1.00 90.06 259 HIS A CA 1
ATOM 1958 C C . HIS A 1 259 ? 16.633 -0.471 -21.446 1.00 90.06 259 HIS A C 1
ATOM 1960 O O . HIS A 1 259 ? 16.999 -1.647 -21.349 1.00 90.06 259 HIS A O 1
ATOM 1966 N N . GLU A 1 260 ? 15.344 -0.127 -21.459 1.00 93.12 260 GLU A N 1
ATOM 1967 C CA . GLU A 1 260 ? 14.247 -1.094 -21.360 1.00 93.12 260 GLU A CA 1
ATOM 1968 C C . GLU A 1 260 ? 14.262 -2.103 -22.516 1.00 93.12 260 GLU A C 1
ATOM 1970 O O . GLU A 1 260 ? 14.167 -3.310 -22.285 1.00 93.12 260 GLU A O 1
ATOM 1975 N N . LEU A 1 261 ? 14.476 -1.635 -23.750 1.00 94.44 261 LEU A N 1
ATOM 1976 C CA . LEU A 1 261 ? 14.545 -2.492 -24.936 1.00 94.44 261 LEU A CA 1
ATOM 1977 C C . LEU A 1 261 ? 15.725 -3.470 -24.881 1.00 94.44 261 LEU A C 1
ATOM 1979 O O . LEU A 1 261 ? 15.555 -4.654 -25.162 1.00 94.44 261 LEU A O 1
ATOM 1983 N N . ARG A 1 262 ? 16.910 -3.015 -24.453 1.00 94.69 262 ARG A N 1
ATOM 1984 C CA . ARG A 1 262 ? 18.087 -3.894 -24.297 1.00 94.69 262 ARG A CA 1
ATOM 1985 C C . ARG A 1 262 ? 17.883 -4.985 -23.247 1.00 94.69 262 ARG A C 1
ATOM 1987 O O . ARG A 1 262 ? 18.535 -6.023 -23.306 1.00 94.69 262 ARG A O 1
ATOM 1994 N N . SER A 1 263 ? 16.991 -4.756 -22.288 1.00 92.56 263 SER A N 1
ATOM 1995 C CA . SER A 1 263 ? 16.730 -5.684 -21.187 1.00 92.56 263 SER A CA 1
ATOM 1996 C C . SER A 1 263 ? 15.599 -6.678 -21.482 1.00 92.56 263 SER A C 1
ATOM 1998 O O . SER A 1 263 ? 15.370 -7.587 -20.682 1.00 92.56 263 SER A O 1
ATOM 2000 N N . LEU A 1 264 ? 14.911 -6.554 -22.626 1.00 94.00 264 LEU A N 1
ATOM 2001 C CA . LEU A 1 264 ? 13.818 -7.447 -23.032 1.00 94.00 264 LEU A CA 1
ATOM 2002 C C . LEU A 1 264 ? 14.180 -8.943 -23.011 1.00 94.00 264 LEU A C 1
ATOM 2004 O O . LEU A 1 264 ? 13.392 -9.712 -22.457 1.00 94.00 264 LEU A O 1
ATOM 2008 N N . PRO A 1 265 ? 15.353 -9.388 -23.510 1.00 96.38 265 PRO A N 1
ATOM 2009 C CA . PRO A 1 265 ? 15.687 -10.815 -23.526 1.00 96.38 265 PRO A CA 1
ATOM 2010 C C . PRO A 1 265 ? 15.730 -11.467 -22.134 1.00 96.38 265 PRO A C 1
ATOM 2012 O O . PRO A 1 265 ? 15.576 -12.679 -22.013 1.00 96.38 265 PRO A O 1
ATOM 2015 N N . ARG A 1 266 ? 15.916 -10.676 -21.066 1.00 94.81 266 ARG A N 1
ATOM 2016 C CA . ARG A 1 266 ? 16.006 -11.164 -19.678 1.00 94.81 266 ARG A CA 1
ATOM 2017 C C . ARG A 1 266 ? 14.646 -11.300 -18.991 1.00 94.81 266 ARG A C 1
ATOM 2019 O O . ARG A 1 266 ? 14.565 -11.940 -17.943 1.00 94.81 266 ARG A O 1
ATOM 2026 N N . VAL A 1 267 ? 13.580 -10.745 -19.575 1.00 94.62 267 VAL A N 1
ATOM 2027 C CA . VAL A 1 267 ? 12.240 -10.691 -18.965 1.00 94.62 267 VAL A CA 1
ATOM 2028 C C . VAL A 1 267 ? 11.718 -12.066 -18.538 1.00 94.62 267 VAL A C 1
ATOM 2030 O O . VAL A 1 267 ? 11.273 -12.173 -17.395 1.00 94.62 267 VAL A O 1
ATOM 2033 N N . PRO A 1 268 ? 11.780 -13.137 -19.359 1.00 95.38 268 PRO A N 1
ATOM 2034 C CA . PRO A 1 268 ? 11.226 -14.427 -18.951 1.00 95.38 268 PRO A CA 1
ATOM 2035 C C . PRO A 1 268 ? 11.910 -15.005 -17.708 1.00 95.38 268 PRO A C 1
ATOM 2037 O O . PRO A 1 268 ? 11.234 -15.547 -16.836 1.00 95.38 268 PRO A O 1
ATOM 2040 N N . ALA A 1 269 ? 13.237 -14.873 -17.613 1.00 94.81 269 ALA A N 1
ATOM 2041 C CA . ALA A 1 269 ? 14.006 -15.361 -16.473 1.00 94.81 269 ALA A CA 1
ATOM 2042 C C . ALA A 1 269 ? 13.726 -14.533 -15.210 1.00 94.81 269 ALA A C 1
ATOM 2044 O O . ALA A 1 269 ? 13.400 -15.111 -14.177 1.00 94.81 269 ALA A O 1
ATOM 2045 N N . GLN A 1 270 ? 13.761 -13.198 -15.318 1.00 94.94 270 GLN A N 1
ATOM 2046 C CA . GLN A 1 270 ? 13.445 -12.286 -14.209 1.00 94.94 270 GLN A CA 1
ATOM 2047 C C . GLN A 1 270 ? 12.029 -12.516 -13.673 1.00 94.94 270 GLN A C 1
ATOM 2049 O O . GLN A 1 270 ? 11.830 -12.642 -12.469 1.00 94.94 270 GLN A O 1
ATOM 2054 N N . ARG A 1 271 ? 11.046 -12.655 -14.571 1.00 94.62 271 ARG A N 1
ATOM 2055 C CA . ARG A 1 271 ? 9.652 -12.919 -14.201 1.00 94.62 271 ARG A CA 1
ATOM 2056 C C . ARG A 1 271 ? 9.494 -14.245 -13.463 1.00 94.62 271 ARG A C 1
ATOM 2058 O O . ARG A 1 271 ? 8.812 -14.280 -12.447 1.00 94.62 271 ARG A O 1
ATOM 2065 N N . ARG A 1 272 ? 10.097 -15.331 -13.963 1.00 93.62 272 ARG A N 1
ATOM 2066 C CA . ARG A 1 272 ? 10.019 -16.645 -13.300 1.00 93.62 272 ARG A CA 1
ATOM 2067 C C . ARG A 1 272 ? 10.637 -16.607 -11.907 1.00 93.62 272 ARG A C 1
ATOM 2069 O O . ARG A 1 272 ? 10.012 -17.089 -10.973 1.00 93.62 272 ARG A O 1
ATOM 2076 N N . ALA A 1 273 ? 11.822 -16.011 -11.777 1.00 93.19 273 ALA A N 1
ATOM 2077 C CA . ALA A 1 273 ? 12.498 -15.883 -10.491 1.00 93.19 273 ALA A CA 1
ATOM 2078 C C . ALA A 1 273 ? 11.655 -15.083 -9.483 1.00 93.19 273 ALA A C 1
ATOM 2080 O O . ALA A 1 273 ? 11.481 -15.521 -8.351 1.00 93.19 273 ALA A O 1
ATOM 2081 N N . ALA A 1 274 ? 11.074 -13.957 -9.909 1.00 92.12 274 ALA A N 1
ATOM 2082 C CA . ALA A 1 274 ? 10.240 -13.126 -9.046 1.00 92.12 274 ALA A CA 1
ATOM 2083 C C . ALA A 1 274 ? 8.928 -13.821 -8.631 1.00 92.12 274 ALA A C 1
ATOM 2085 O O . ALA A 1 274 ? 8.540 -13.762 -7.468 1.00 92.12 274 ALA A O 1
ATOM 2086 N N . MET A 1 275 ? 8.249 -14.509 -9.557 1.00 92.31 275 MET A N 1
ATOM 2087 C CA . MET A 1 275 ? 6.952 -15.144 -9.277 1.00 92.31 275 MET A CA 1
ATOM 2088 C C . MET A 1 275 ? 7.062 -16.447 -8.476 1.00 92.31 275 MET A C 1
ATOM 2090 O O . MET A 1 275 ? 6.123 -16.783 -7.759 1.00 92.31 275 MET A O 1
ATOM 2094 N N . ALA A 1 276 ? 8.197 -17.151 -8.534 1.00 88.75 276 ALA A N 1
ATOM 2095 C CA . ALA A 1 276 ? 8.431 -18.328 -7.692 1.00 88.75 276 ALA A CA 1
ATOM 2096 C C . ALA A 1 276 ? 8.282 -17.995 -6.194 1.00 88.75 276 ALA A C 1
ATOM 2098 O O . ALA A 1 276 ? 7.629 -18.733 -5.463 1.00 88.75 276 ALA A O 1
ATOM 2099 N N . ALA A 1 277 ? 8.772 -16.824 -5.773 1.00 75.81 277 ALA A N 1
ATOM 2100 C CA . ALA A 1 277 ? 8.660 -16.356 -4.392 1.00 75.81 277 ALA A CA 1
ATOM 2101 C C . ALA A 1 277 ? 7.207 -16.089 -3.945 1.00 75.81 277 ALA A C 1
ATOM 2103 O O . ALA A 1 277 ? 6.905 -16.159 -2.758 1.00 75.81 277 ALA A O 1
ATOM 2104 N N . VAL A 1 278 ? 6.292 -15.785 -4.873 1.00 78.75 278 VAL A N 1
ATOM 2105 C CA . VAL A 1 278 ? 4.866 -15.573 -4.551 1.00 78.75 278 VAL A CA 1
ATOM 2106 C C . VAL A 1 278 ? 4.159 -16.904 -4.313 1.00 78.75 278 VAL A C 1
ATOM 2108 O O . VAL A 1 278 ? 3.309 -16.999 -3.429 1.00 78.75 278 VAL A O 1
ATOM 2111 N N . ALA A 1 279 ? 4.520 -17.940 -5.075 1.00 71.19 279 ALA A N 1
ATOM 2112 C CA . ALA A 1 279 ? 3.912 -19.263 -4.962 1.00 71.19 279 ALA A CA 1
ATOM 2113 C C . ALA A 1 279 ? 4.183 -19.907 -3.590 1.00 71.19 279 ALA A C 1
ATOM 2115 O O . ALA A 1 279 ? 3.297 -20.544 -3.026 1.00 71.19 279 ALA A O 1
ATOM 2116 N N . GLU A 1 280 ? 5.371 -19.678 -3.027 1.00 66.62 280 GLU A N 1
ATOM 2117 C CA . GLU A 1 280 ? 5.744 -20.144 -1.685 1.00 66.62 280 GLU A CA 1
ATOM 2118 C C . GLU A 1 280 ? 4.860 -19.522 -0.593 1.00 66.62 280 GLU A C 1
ATOM 2120 O O . GLU A 1 280 ? 4.385 -20.221 0.300 1.00 66.62 280 GLU A O 1
ATOM 2125 N N . VAL A 1 281 ? 4.564 -18.222 -0.700 1.00 63.94 281 VAL A N 1
ATOM 2126 C CA . VAL A 1 281 ? 3.700 -17.515 0.258 1.00 63.94 281 VAL A CA 1
ATOM 2127 C C . VAL A 1 281 ? 2.240 -17.941 0.095 1.00 63.94 281 VAL A C 1
ATOM 2129 O O . VAL A 1 281 ? 1.573 -18.232 1.085 1.00 63.94 281 VAL A O 1
ATOM 2132 N N . ALA A 1 282 ? 1.745 -18.046 -1.142 1.00 60.69 282 ALA A N 1
ATOM 2133 C CA . ALA A 1 282 ? 0.364 -18.447 -1.411 1.00 60.69 282 ALA A CA 1
ATOM 2134 C C . ALA A 1 282 ? 0.064 -19.901 -0.994 1.00 60.69 282 ALA A C 1
ATOM 2136 O O . ALA A 1 282 ? -1.046 -20.181 -0.550 1.00 60.69 282 ALA A O 1
ATOM 2137 N N . GLY A 1 283 ? 1.042 -20.808 -1.102 1.00 53.56 283 GLY A N 1
ATOM 2138 C CA . GLY A 1 283 ? 0.901 -22.216 -0.711 1.00 53.56 283 GLY A CA 1
ATOM 2139 C C . GLY A 1 283 ? 0.968 -22.477 0.797 1.00 53.56 283 GLY A C 1
ATOM 2140 O O . GLY A 1 283 ? 0.513 -23.517 1.253 1.00 53.56 283 GLY A O 1
ATOM 2141 N N . SER A 1 284 ? 1.507 -21.544 1.587 1.00 50.31 284 SER A N 1
ATOM 2142 C CA . SER A 1 284 ? 1.581 -21.674 3.053 1.00 50.31 284 SER A CA 1
ATOM 2143 C C . SER A 1 284 ? 0.284 -21.322 3.804 1.00 50.31 284 SER A C 1
ATOM 2145 O O . SER A 1 284 ? 0.228 -21.481 5.021 1.00 50.31 284 SER A O 1
ATOM 2147 N N . GLY A 1 285 ? -0.748 -20.842 3.098 1.00 47.88 285 GLY A N 1
ATOM 2148 C CA . GLY A 1 285 ? -2.001 -20.343 3.684 1.00 47.88 285 GLY A CA 1
ATOM 2149 C C . GLY A 1 285 ? -3.277 -21.089 3.275 1.00 47.88 285 GLY A C 1
ATOM 2150 O O . GLY A 1 285 ? -4.365 -20.591 3.568 1.00 47.88 285 GLY A O 1
ATOM 2151 N N . SER A 1 286 ? -3.158 -22.225 2.578 1.00 38.56 286 SER A N 1
ATOM 2152 C CA . SER A 1 286 ? -4.261 -23.125 2.192 1.00 38.56 286 SER A CA 1
ATOM 2153 C C . SER A 1 286 ? -4.221 -24.417 2.991 1.00 38.56 286 SER A C 1
ATOM 2155 O O . SER A 1 286 ? -5.296 -24.847 3.457 1.00 38.56 286 SER A O 1
#

Sequence (286 aa):
MLGPSVLRLADPARVDRVLDAILADRRRARPAHPLPVVVRLDPRGVPEPGAPSPKALARARELIVVATGADRAEALHALLAGPGGDVATVVRAHPEALVLCDRAAAARLDPEAGDDDGRVVVVLGHREPGVSAEHRISSHTRARLYRAQELCLQTPVRAAILTGWTHTDGLSEAEQMAREWTLPGVPVLLEVAGRDTAENASCSLGLVLALGGARRVTVVTSRWHVRTPLFFAPYRDHGLAVDVVWARPLRHWAHLLAHELRSLPRVPAQRRAAMAAVAEVAGSGS

Solvent-accessible surface area (backbone atoms only — not comparable to full-atom values): 15177 Å² total; per-residue (Å²): 128,78,61,46,32,62,43,65,26,87,37,56,70,37,38,52,40,36,50,51,43,48,53,49,36,47,46,69,50,38,72,90,53,84,73,65,48,75,42,48,50,34,59,82,48,45,61,44,94,88,54,74,53,53,73,53,58,67,66,44,83,31,39,37,38,38,33,56,44,56,67,20,9,65,20,49,32,33,44,75,74,43,93,54,56,68,58,23,51,37,48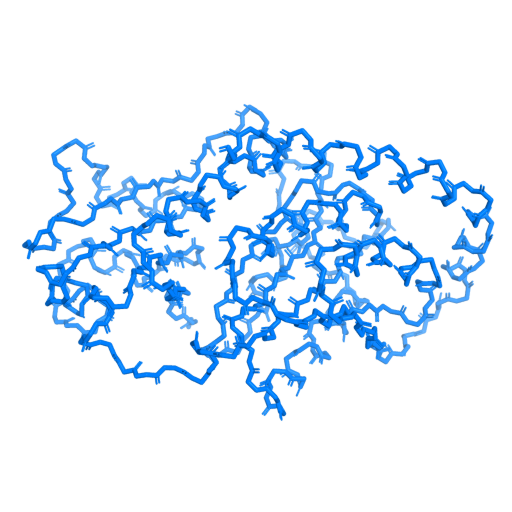,48,68,33,91,52,24,38,35,40,22,8,50,47,14,42,69,62,51,80,88,53,64,17,68,85,40,30,31,35,36,38,38,48,46,52,86,47,91,92,70,47,53,70,85,46,75,29,74,70,25,49,39,17,51,54,46,47,52,57,46,48,76,75,41,60,27,41,31,36,37,28,26,16,38,55,98,57,96,58,59,25,40,12,59,44,49,54,76,70,60,79,65,82,70,48,18,71,43,72,36,46,46,18,83,46,73,34,33,32,36,29,52,47,45,50,49,51,59,28,60,48,78,57,42,34,38,39,37,24,31,54,70,45,55,73,59,54,67,70,40,48,49,64,48,45,82,73,67,28,45,77,47,79,45,65,19,77,81,62,86,81,48,65,66,54,28,53,52,43,62,73,47,52,87,50,46,69,61,48,37,51,62,29,46,53,62,43,52,59,58,60,65,74,77,118

Organism: NCBI:txid496014

Secondary structure (DSSP, 8-state):
----EEEEESSHHHHHHHHHHHHHHHHHH-TTSPPPEEEEBPTTSPBPTTPPPHHHHTT-SSEEEEE-SGGGHHHHHHHHTSS--HHHHHHHH-TTEEEEEETTGGGGSPPPTTTT--EEEEEE----TTT--TT---HHHHHHHHHHHHHHHHS--SEEEEE---SSSS--HHHHHHHH---TTS-EEEE----SHHHHHHHHHHHHHHH----EEEEEEETT-TTHHHHHGGGGGGT-EEEEEEEPPPTTTHHHHHHHHHTGGGHHHHHHHHHHHHHHHHHTT-

InterPro domains:
  IPR003848 Domain of unknown function DUF218 [PF02698] (120-240)
  IPR003848 Domain of unknown function DUF218 [cd06259] (120-261)
  IPR037171 NagB/RpiA transferase-like [SSF100950] (53-110)
  IPR051599 Cell Envelope Integrity and Synthesis Associated Protein [PTHR30336] (115-227)

Nearest PDB structures (foldseek):
  3hn6-assembly1_D  TM=7.842E-01  e=6.576E-03  Borreliella burgdorferi B31
  2ri0-assembly2_B  TM=6.341E-01  e=2.085E-03  Streptococcus mutans
  3hn6-assembly1_F  TM=7.804E-01  e=3.477E-02  Borreliella burgdorferi B31
  7lqm-assembly1_B  TM=7.611E-01  e=4.131E-02  Pasteurella multocida subsp. multocida str. Pm70
  3sm9-assembly1_A-2  TM=2.829E-01  e=6.850E+00  Homo sapiens

Mean predicted aligned error: 4.66 Å

Radius of gyration: 18.69 Å; Cα contacts (8 Å, |Δi|>4): 543; chains: 1; bounding box: 42×40×53 Å

pLDDT: mean 90.84, std 10.31, range [38.56, 98.69]

Foldseek 3Di:
DFFAFEAEAAAQQLLVLLVVLQQVLVCLQCVPDDTAQEFEADLQLDTPPPHDDLVVLLVGPAHEYEYEAQSLQVSVCCLDPNPDDSNSVSNGPRLRYYYYYYCNNVVNPDDFFANQPLEEEEQDADDDPPPDDQQDGDPQSVLLLVVVLVVCVVHPHSAYEYEFEDPDPGDTNQRNSSNVRDDHRHGYDYRHNQHDLLLRLLSVLSSSVSSPSHAEYEYGGAPLQPLNCVSNVCSVVVNHHYHYDHGDDDPPCPVSSVVNVVCVVCSVVSSVVNNVVNVVVVVVPD